Protein AF-A0A182T274-F1 (afdb_monomer)

Organism: NCBI:txid74869

Structure (mmCIF, N/CA/C/O backbone):
data_AF-A0A182T274-F1
#
_entry.id   AF-A0A182T274-F1
#
loop_
_atom_site.group_PDB
_atom_site.id
_atom_site.type_symbol
_atom_site.label_atom_id
_atom_site.label_alt_id
_atom_site.label_comp_id
_atom_site.label_asym_id
_atom_site.label_entity_id
_atom_site.label_seq_id
_atom_site.pdbx_PDB_ins_code
_atom_site.Cartn_x
_atom_site.Cartn_y
_atom_site.Cartn_z
_atom_site.occupancy
_atom_site.B_iso_or_equiv
_atom_site.auth_seq_id
_atom_site.auth_comp_id
_atom_site.auth_asym_id
_atom_site.auth_atom_id
_atom_site.pdbx_PDB_model_num
ATOM 1 N N . MET A 1 1 ? 42.755 -34.094 39.273 1.00 39.38 1 MET A N 1
ATOM 2 C CA . MET A 1 1 ? 42.584 -35.157 38.259 1.00 39.38 1 MET A CA 1
ATOM 3 C C . MET A 1 1 ? 41.324 -34.817 37.478 1.00 39.38 1 MET A C 1
ATOM 5 O O . MET A 1 1 ? 40.255 -34.878 38.059 1.00 39.38 1 MET A O 1
ATOM 9 N N . SER A 1 2 ? 41.513 -34.082 36.375 1.00 41.12 2 SER A N 1
ATOM 10 C CA . SER A 1 2 ? 41.148 -34.468 34.985 1.00 41.12 2 SER A CA 1
ATOM 11 C C . SER A 1 2 ? 39.707 -34.048 34.658 1.00 41.12 2 SER A C 1
ATOM 13 O O . SER A 1 2 ? 38.790 -34.575 35.267 1.00 41.12 2 SER A O 1
ATOM 15 N N . LYS A 1 3 ? 39.436 -32.958 33.923 1.00 38.31 3 LYS A N 1
ATOM 16 C CA . LYS A 1 3 ? 39.797 -32.522 32.546 1.00 38.31 3 LYS A CA 1
ATOM 17 C C . LYS A 1 3 ? 39.006 -33.254 31.444 1.00 38.31 3 LYS A C 1
ATOM 19 O O . LYS A 1 3 ? 39.258 -34.429 31.209 1.00 38.31 3 LYS A O 1
ATOM 24 N N . ALA A 1 4 ? 38.113 -32.492 30.805 1.00 46.03 4 ALA A N 1
ATOM 25 C CA . ALA A 1 4 ? 37.551 -32.557 29.440 1.00 46.03 4 ALA A CA 1
ATOM 26 C C . ALA A 1 4 ? 36.746 -31.226 29.295 1.00 46.03 4 ALA A C 1
ATOM 28 O O . ALA A 1 4 ? 35.909 -30.990 30.162 1.00 46.03 4 ALA A O 1
ATOM 29 N N . GLU A 1 5 ? 37.014 -30.193 28.467 1.00 41.09 5 GLU A N 1
ATOM 30 C CA . GLU A 1 5 ? 37.370 -30.081 27.023 1.00 41.09 5 GLU A CA 1
ATOM 31 C C . GLU A 1 5 ? 36.4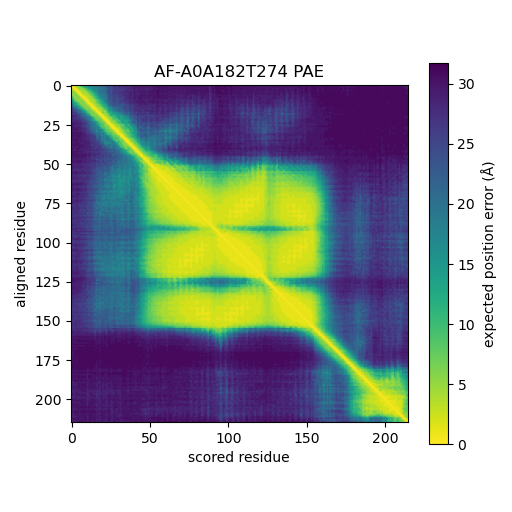53 -30.974 26.175 1.00 41.09 5 GLU A C 1
ATOM 33 O O . GLU A 1 5 ? 36.416 -32.168 26.443 1.00 41.09 5 GLU A O 1
ATOM 38 N N . SER A 1 6 ? 35.654 -30.541 25.193 1.00 39.69 6 SER A N 1
ATOM 39 C CA . SER A 1 6 ? 35.496 -29.350 24.319 1.00 39.69 6 SER A CA 1
ATOM 40 C C . SER A 1 6 ? 34.064 -29.457 23.701 1.00 39.69 6 SER A C 1
ATOM 42 O O . SER A 1 6 ? 33.444 -30.503 23.866 1.00 39.69 6 SER A O 1
ATOM 44 N N . GLU A 1 7 ? 33.366 -28.460 23.141 1.00 38.78 7 GLU A N 1
ATOM 45 C CA . GLU A 1 7 ? 33.512 -27.746 21.848 1.00 38.78 7 GLU A CA 1
ATOM 46 C C . GLU A 1 7 ? 32.403 -26.656 21.841 1.00 38.78 7 GLU A C 1
ATOM 48 O O . GLU A 1 7 ? 31.260 -26.937 22.199 1.00 38.78 7 GLU A O 1
ATOM 53 N N . GLU A 1 8 ? 32.728 -25.359 21.813 1.00 38.69 8 GLU A N 1
ATOM 54 C CA . GLU A 1 8 ? 32.620 -24.459 20.643 1.00 38.69 8 GLU A CA 1
ATOM 55 C C . GLU A 1 8 ? 31.634 -24.882 19.540 1.00 38.69 8 GLU A C 1
ATOM 57 O O . GLU A 1 8 ? 31.919 -25.797 18.787 1.00 38.69 8 GLU A O 1
ATOM 62 N N . GLU A 1 9 ? 30.541 -24.126 19.372 1.00 36.97 9 GLU A N 1
ATOM 63 C CA . GLU A 1 9 ? 30.247 -23.474 18.087 1.00 36.97 9 GLU A CA 1
ATOM 64 C C . GLU A 1 9 ? 29.308 -22.272 18.287 1.00 36.97 9 GLU A C 1
ATOM 66 O O . GLU A 1 9 ? 28.308 -22.323 19.008 1.00 36.97 9 GLU A O 1
ATOM 71 N N . GLY A 1 10 ? 29.712 -21.140 17.710 1.00 31.61 10 GLY A N 1
ATOM 72 C CA . GLY A 1 10 ? 29.079 -19.841 17.860 1.00 31.61 10 GLY A CA 1
ATOM 73 C C . GLY A 1 10 ? 27.962 -19.622 16.848 1.00 31.61 10 GLY A C 1
ATOM 74 O O . GLY A 1 10 ? 28.089 -19.958 15.675 1.00 31.61 10 GLY A O 1
ATOM 75 N N . PHE A 1 11 ? 26.882 -18.990 17.298 1.00 32.09 11 PHE A N 1
ATOM 76 C CA . PHE A 1 11 ? 25.804 -18.534 16.430 1.00 32.09 11 PHE A CA 1
ATOM 77 C C . PHE A 1 11 ? 25.962 -17.028 16.183 1.00 32.09 11 PHE A C 1
ATOM 79 O O . PHE A 1 11 ? 25.507 -16.191 16.963 1.00 32.09 11 PHE A O 1
ATOM 86 N N . GLN A 1 12 ? 26.687 -16.693 15.115 1.00 33.31 12 GLN A N 1
ATOM 87 C CA . GLN A 1 12 ? 26.732 -15.360 14.519 1.00 33.31 12 GLN A CA 1
ATOM 88 C C . GLN A 1 12 ? 25.643 -15.234 13.448 1.00 33.31 12 GLN A C 1
ATOM 90 O O . GLN A 1 12 ? 25.544 -16.081 12.569 1.00 33.31 12 GLN A O 1
ATOM 95 N N . GLY A 1 13 ? 24.935 -14.103 13.475 1.00 31.70 13 GLY A N 1
ATOM 96 C CA . GLY A 1 13 ? 24.408 -13.447 12.279 1.00 31.70 13 GLY A CA 1
ATOM 97 C C . GLY A 1 13 ? 23.056 -13.945 11.773 1.00 31.70 13 GLY A C 1
ATOM 98 O O . GLY A 1 13 ? 22.968 -14.957 11.088 1.00 31.70 13 GLY A O 1
ATOM 99 N N . VAL A 1 14 ? 22.014 -13.142 11.995 1.00 38.75 14 VAL A N 1
ATOM 100 C CA . VAL A 1 14 ? 20.833 -13.144 11.123 1.00 38.75 14 VAL A CA 1
ATOM 101 C C . VAL A 1 14 ? 20.802 -11.785 10.441 1.00 38.75 14 VAL A C 1
ATOM 103 O O . VAL A 1 14 ? 20.900 -10.751 11.100 1.00 38.75 14 VAL A O 1
ATOM 106 N N . GLY A 1 15 ? 20.835 -11.837 9.114 1.00 33.22 15 GLY A N 1
ATOM 107 C CA . GLY A 1 15 ? 21.337 -10.785 8.250 1.00 33.22 15 GLY A CA 1
ATOM 108 C C . GLY A 1 15 ? 20.458 -9.547 8.185 1.00 33.22 15 GLY A C 1
ATOM 109 O O . GLY A 1 15 ? 19.258 -9.612 7.932 1.00 33.22 15 GLY A O 1
ATOM 110 N N . GLU A 1 16 ? 21.118 -8.404 8.316 1.00 32.41 16 GLU A N 1
ATOM 111 C CA . GLU A 1 16 ? 20.688 -7.152 7.716 1.00 32.41 16 GLU A CA 1
ATOM 112 C C . GLU A 1 16 ? 20.679 -7.348 6.191 1.00 32.41 16 GLU A C 1
ATOM 114 O O . GLU A 1 16 ? 21.730 -7.454 5.553 1.00 32.41 16 GLU A O 1
ATOM 119 N N . CYS A 1 17 ? 19.491 -7.442 5.588 1.00 32.34 17 CYS A N 1
ATOM 120 C CA . CYS A 1 17 ? 19.344 -7.404 4.136 1.00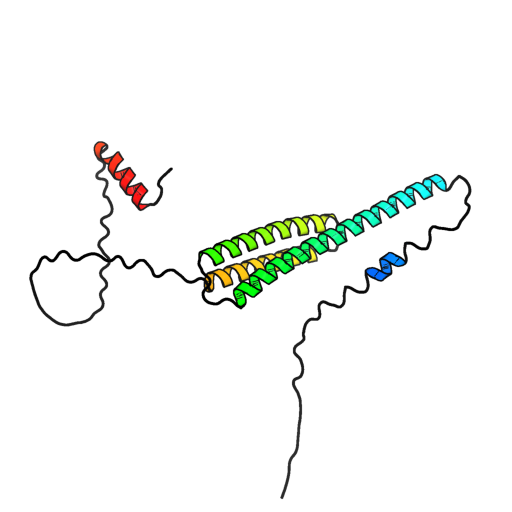 32.34 17 CYS A CA 1
ATOM 121 C C . CYS A 1 17 ? 19.659 -5.981 3.656 1.00 32.34 17 CYS A C 1
ATOM 123 O O . CYS A 1 17 ? 18.801 -5.106 3.566 1.00 32.34 17 CYS A O 1
ATOM 125 N N . SER A 1 18 ? 20.944 -5.759 3.394 1.00 33.16 18 SER A N 1
ATOM 126 C CA . SER A 1 18 ? 21.508 -4.584 2.744 1.00 33.16 18 SER A CA 1
ATOM 127 C C . SER A 1 18 ? 20.914 -4.420 1.339 1.00 33.16 18 SER A C 1
ATOM 129 O O . SER A 1 18 ? 21.439 -4.949 0.361 1.00 33.16 18 SER A O 1
ATOM 131 N N . MET A 1 19 ? 19.827 -3.653 1.210 1.00 39.66 19 MET A N 1
ATOM 132 C CA . MET A 1 19 ? 19.314 -3.162 -0.080 1.00 39.66 19 MET A CA 1
ATOM 133 C C . MET A 1 19 ? 20.152 -1.986 -0.620 1.00 39.66 19 MET A C 1
ATOM 135 O O . MET A 1 19 ? 19.614 -0.994 -1.101 1.00 39.66 19 MET A O 1
ATOM 139 N N . ASN A 1 20 ? 21.483 -2.064 -0.525 1.00 38.84 20 ASN A N 1
ATOM 140 C CA . ASN A 1 20 ? 22.390 -1.015 -1.011 1.00 38.84 20 ASN A CA 1
ATOM 141 C C . ASN A 1 20 ? 23.290 -1.468 -2.174 1.00 38.84 20 ASN A C 1
ATOM 143 O O . ASN A 1 20 ? 24.168 -0.716 -2.591 1.00 38.84 20 ASN A O 1
ATOM 147 N N . ALA A 1 21 ? 23.081 -2.663 -2.737 1.00 38.75 21 ALA A N 1
ATOM 148 C CA . ALA A 1 21 ? 23.968 -3.201 -3.773 1.00 38.75 21 ALA A CA 1
ATOM 149 C C . ALA A 1 21 ? 23.599 -2.829 -5.225 1.00 38.75 21 ALA A C 1
ATOM 151 O O . ALA A 1 21 ? 24.430 -3.000 -6.108 1.00 38.75 21 ALA A O 1
ATOM 152 N N . THR A 1 22 ? 22.418 -2.267 -5.502 1.00 42.53 22 THR A N 1
ATOM 153 C CA . THR A 1 22 ? 21.968 -2.028 -6.896 1.00 42.53 22 THR A CA 1
ATOM 154 C C . THR A 1 22 ? 22.101 -0.574 -7.366 1.00 42.53 22 THR A C 1
ATOM 156 O O . THR A 1 22 ? 21.613 -0.214 -8.432 1.00 42.53 22 THR A O 1
ATOM 159 N N . LEU A 1 23 ? 22.755 0.290 -6.580 1.00 40.31 23 LEU A N 1
ATOM 160 C CA . LEU A 1 23 ? 22.792 1.744 -6.817 1.00 40.31 23 LEU A CA 1
ATOM 161 C C . LEU A 1 23 ? 24.109 2.257 -7.426 1.00 40.31 23 LEU A C 1
ATOM 163 O O . LEU A 1 23 ? 24.225 3.448 -7.701 1.00 40.31 23 LEU A O 1
ATOM 167 N N . ILE A 1 24 ? 25.091 1.381 -7.661 1.00 39.22 24 ILE A N 1
ATOM 168 C CA . ILE A 1 24 ? 26.403 1.780 -8.205 1.00 39.22 24 ILE A CA 1
ATOM 169 C C . ILE A 1 24 ? 26.543 1.466 -9.706 1.00 39.22 24 ILE A C 1
ATOM 171 O O . ILE A 1 24 ? 27.309 2.144 -10.386 1.00 39.22 24 ILE A O 1
ATOM 175 N N . ASP A 1 25 ? 25.747 0.552 -10.265 1.00 40.25 25 ASP A N 1
ATOM 176 C CA . ASP A 1 25 ? 25.941 0.106 -11.656 1.00 40.25 25 ASP A CA 1
ATOM 177 C C . ASP A 1 25 ? 25.288 1.036 -12.702 1.00 40.25 25 ASP A C 1
ATOM 179 O O . ASP A 1 25 ? 25.859 1.338 -13.750 1.00 40.25 25 ASP A O 1
ATOM 183 N N . ALA A 1 26 ? 24.136 1.634 -12.376 1.00 43.53 26 ALA A N 1
ATOM 184 C CA . ALA A 1 26 ? 23.394 2.482 -13.320 1.00 43.53 26 ALA A CA 1
ATOM 185 C C . ALA A 1 26 ? 24.078 3.832 -13.631 1.00 43.53 26 ALA A C 1
ATOM 187 O O . ALA A 1 26 ? 23.739 4.497 -14.611 1.00 43.53 26 ALA A O 1
ATOM 188 N N . SER A 1 27 ? 25.044 4.262 -12.808 1.00 42.88 27 SER A N 1
ATOM 189 C CA . SER A 1 27 ? 25.771 5.517 -13.032 1.00 42.88 27 SER A CA 1
ATOM 190 C C . SER A 1 27 ? 26.967 5.364 -13.981 1.00 42.88 27 SER A C 1
ATOM 192 O O . SER A 1 27 ? 27.445 6.384 -14.484 1.00 42.88 27 SER A O 1
ATOM 194 N N . GLN A 1 28 ? 27.454 4.141 -14.231 1.00 43.47 28 GLN A N 1
ATOM 195 C CA . GLN A 1 28 ? 28.545 3.891 -15.183 1.00 43.47 28 GLN A CA 1
ATOM 196 C C . GLN A 1 28 ? 28.033 3.639 -16.606 1.00 43.47 28 GLN A C 1
ATOM 198 O O . GLN A 1 28 ? 28.635 4.144 -17.555 1.00 43.47 28 GLN A O 1
ATOM 203 N N . GLU A 1 29 ? 26.883 2.983 -16.777 1.00 45.19 29 GLU A N 1
ATOM 204 C CA . GLU A 1 29 ? 26.310 2.755 -18.114 1.00 45.19 29 GLU A CA 1
ATOM 205 C C . GLU A 1 29 ? 25.877 4.053 -18.813 1.00 45.19 29 GLU A C 1
ATOM 207 O O . GLU A 1 29 ? 26.036 4.191 -20.025 1.00 45.19 29 GLU A O 1
ATOM 212 N N . ALA A 1 30 ? 25.440 5.063 -18.052 1.00 45.06 30 ALA A N 1
ATOM 213 C CA . ALA A 1 30 ? 25.080 6.370 -18.602 1.00 45.06 30 ALA A CA 1
ATOM 214 C C . ALA A 1 30 ? 26.284 7.182 -19.131 1.00 45.06 30 ALA A C 1
ATOM 216 O O . ALA A 1 30 ? 26.092 8.116 -19.909 1.00 45.06 30 ALA A O 1
ATOM 217 N N . GLN A 1 31 ? 27.519 6.852 -18.725 1.00 40.38 31 GLN A N 1
ATOM 218 C CA . GLN A 1 31 ? 28.728 7.573 -19.156 1.00 40.38 31 GLN A CA 1
ATOM 219 C C . GLN A 1 31 ? 29.411 6.942 -20.380 1.00 40.38 31 GLN A C 1
ATOM 221 O O . GLN A 1 31 ? 30.141 7.636 -21.093 1.00 40.38 31 GLN A O 1
ATOM 226 N N . LEU A 1 32 ? 29.167 5.659 -20.676 1.00 41.69 32 LEU A N 1
ATOM 227 C CA . LEU A 1 32 ? 29.756 5.013 -21.855 1.00 41.69 32 LEU A CA 1
ATOM 228 C C . LEU A 1 32 ? 29.079 5.419 -23.173 1.00 41.69 32 LEU A C 1
ATOM 230 O O . LEU A 1 32 ? 29.737 5.422 -24.211 1.00 41.69 32 LEU A O 1
ATOM 234 N N . THR A 1 33 ? 27.810 5.834 -23.162 1.00 43.47 33 THR A N 1
ATOM 235 C CA . THR A 1 33 ? 27.089 6.183 -24.401 1.00 43.47 33 THR A CA 1
ATOM 236 C C . THR A 1 33 ? 27.322 7.614 -24.889 1.00 43.47 33 THR A C 1
ATOM 238 O O . THR A 1 33 ? 26.987 7.931 -26.027 1.00 43.47 33 THR A O 1
ATOM 241 N N . THR A 1 34 ? 27.910 8.496 -24.074 1.00 42.59 34 THR A N 1
ATOM 242 C CA . THR A 1 34 ? 28.115 9.911 -24.440 1.00 42.59 34 THR A CA 1
ATOM 243 C C . THR A 1 34 ? 29.425 10.201 -25.178 1.00 42.59 34 THR A C 1
ATOM 245 O O . THR A 1 34 ? 29.606 11.319 -25.652 1.00 42.59 34 THR A O 1
ATOM 248 N N . THR A 1 35 ? 30.335 9.231 -25.315 1.00 38.09 35 THR A N 1
ATOM 249 C CA . THR A 1 35 ? 31.707 9.502 -25.799 1.00 38.09 35 THR A CA 1
ATOM 250 C C . THR A 1 35 ? 31.942 9.162 -27.282 1.00 38.09 35 THR A C 1
ATOM 252 O O . THR A 1 35 ? 32.943 9.584 -27.850 1.00 38.09 35 THR A O 1
ATOM 255 N N . THR A 1 36 ? 31.025 8.476 -27.973 1.00 43.38 36 THR A N 1
ATOM 256 C CA . THR A 1 36 ? 31.325 7.897 -29.307 1.00 43.38 36 THR A CA 1
ATOM 257 C C . THR A 1 36 ? 30.791 8.685 -30.518 1.00 43.38 36 THR A C 1
ATOM 259 O O . THR A 1 36 ? 30.944 8.227 -31.642 1.00 43.38 36 THR A O 1
ATOM 262 N N . ILE A 1 37 ? 30.202 9.878 -30.362 1.00 49.41 37 ILE A N 1
ATOM 263 C CA . ILE A 1 37 ? 29.539 10.567 -31.502 1.00 49.41 37 ILE A CA 1
ATOM 264 C C . ILE A 1 37 ? 30.393 11.670 -32.175 1.00 49.41 37 ILE A C 1
ATOM 266 O O . ILE A 1 37 ? 29.989 12.206 -33.200 1.00 49.41 37 ILE A O 1
ATOM 270 N N . ASN A 1 38 ? 31.598 11.997 -31.694 1.00 48.66 38 ASN A N 1
ATOM 271 C CA . ASN A 1 38 ? 32.257 13.249 -32.115 1.00 48.66 38 ASN A CA 1
ATOM 272 C C . ASN A 1 38 ? 33.388 13.203 -33.150 1.00 48.66 38 ASN A C 1
ATOM 274 O O . ASN A 1 38 ? 33.978 14.251 -33.380 1.00 48.66 38 ASN A O 1
ATOM 278 N N . GLU A 1 39 ? 33.666 12.109 -33.855 1.00 52.81 39 GLU A N 1
ATOM 279 C CA . GLU A 1 39 ? 34.619 12.181 -34.976 1.00 52.81 39 GLU A CA 1
ATOM 280 C C . GLU A 1 39 ? 34.268 11.189 -36.082 1.00 52.81 39 GLU A C 1
ATOM 282 O O . GLU A 1 39 ? 34.492 9.993 -35.935 1.00 52.81 39 GLU A O 1
ATOM 287 N N . THR A 1 40 ? 33.720 11.682 -37.197 1.00 47.34 40 THR A N 1
ATOM 288 C CA . THR A 1 40 ? 34.008 11.191 -38.561 1.00 47.34 40 THR A CA 1
ATOM 289 C C . THR A 1 40 ? 33.323 12.079 -39.608 1.00 47.34 40 THR A C 1
ATOM 291 O O . THR A 1 40 ? 32.118 12.308 -39.573 1.00 47.34 40 THR A O 1
ATOM 294 N N . MET A 1 41 ? 34.120 12.613 -40.541 1.00 50.28 41 MET A N 1
ATOM 295 C CA . MET A 1 41 ? 33.658 13.212 -41.800 1.00 50.28 41 MET A CA 1
ATOM 296 C C . MET A 1 41 ? 32.989 12.136 -42.658 1.00 50.28 41 MET A C 1
ATOM 298 O O . MET A 1 41 ? 33.664 11.145 -42.935 1.00 50.28 41 MET A O 1
ATOM 302 N N . ILE A 1 42 ? 31.739 12.311 -43.117 1.00 51.59 42 ILE A N 1
ATOM 303 C CA . ILE A 1 42 ? 31.108 11.320 -44.008 1.00 51.59 42 ILE A CA 1
ATOM 304 C C . ILE A 1 42 ? 30.219 11.942 -45.106 1.00 51.59 42 ILE A C 1
ATOM 306 O O . ILE A 1 42 ? 29.488 12.906 -44.883 1.00 51.59 42 ILE A O 1
ATOM 310 N N . ASP A 1 43 ? 30.347 11.347 -46.299 1.00 47.00 43 ASP A N 1
ATOM 311 C CA . ASP A 1 43 ? 29.649 11.561 -47.573 1.00 47.00 43 ASP A CA 1
ATOM 312 C C . ASP A 1 43 ? 28.109 11.411 -47.504 1.00 47.00 43 ASP A C 1
ATOM 314 O O . ASP A 1 43 ? 27.548 10.601 -46.763 1.00 47.00 43 ASP A O 1
ATOM 318 N N . GLY A 1 44 ? 27.416 12.162 -48.368 1.00 50.91 44 GLY A N 1
ATOM 319 C CA . GLY A 1 44 ? 25.973 12.469 -48.338 1.00 50.91 44 GLY A CA 1
ATOM 320 C C . GLY A 1 44 ? 24.947 11.351 -48.607 1.00 50.91 44 GLY A C 1
ATOM 321 O O . GLY A 1 44 ? 23.841 11.659 -49.040 1.00 50.91 44 GLY A O 1
ATOM 322 N N . ASN A 1 45 ? 25.256 10.074 -48.356 1.00 51.97 45 ASN A N 1
ATOM 323 C CA . ASN A 1 45 ? 24.266 8.976 -48.356 1.00 51.97 45 ASN A CA 1
ATOM 324 C C . ASN A 1 45 ? 23.921 8.480 -46.933 1.00 51.97 45 ASN A C 1
ATOM 326 O O . ASN A 1 45 ? 22.948 7.752 -46.742 1.00 51.97 45 ASN A O 1
ATOM 330 N N . GLU A 1 46 ? 24.684 8.897 -45.918 1.00 51.88 46 GLU A N 1
ATOM 331 C CA . GLU A 1 46 ? 24.468 8.496 -44.521 1.00 51.88 46 GLU A CA 1
ATOM 332 C C . GLU A 1 46 ? 23.568 9.453 -43.730 1.00 51.88 46 GLU A C 1
ATOM 334 O O . GLU A 1 46 ? 23.053 9.083 -42.680 1.00 51.88 46 GLU A O 1
ATOM 339 N N . GLU A 1 47 ? 23.280 10.650 -44.244 1.00 53.81 47 GLU A N 1
ATOM 340 C CA . GLU A 1 47 ? 22.521 11.690 -43.529 1.00 53.81 47 GLU A CA 1
ATOM 341 C C . GLU A 1 47 ? 21.087 11.238 -43.156 1.00 53.81 47 GLU A C 1
ATOM 343 O O . GLU A 1 47 ? 20.571 11.544 -42.077 1.00 53.81 47 GLU A O 1
ATOM 348 N N . SER A 1 48 ? 20.454 10.413 -44.000 1.00 55.59 48 SER A N 1
ATOM 349 C CA . SER A 1 48 ? 19.109 9.869 -43.745 1.00 55.59 48 SER A CA 1
ATOM 350 C C . SER A 1 48 ? 19.096 8.694 -42.748 1.00 55.59 48 SER A C 1
ATOM 352 O O . SER A 1 48 ? 18.094 8.472 -42.064 1.00 55.59 48 SER A O 1
ATOM 354 N N . GLN A 1 49 ? 20.197 7.941 -42.634 1.00 56.03 49 GLN A N 1
ATOM 355 C CA . GLN A 1 49 ? 20.350 6.878 -41.627 1.00 56.03 49 GLN A CA 1
ATOM 356 C C . GLN A 1 49 ? 20.832 7.447 -40.287 1.00 56.03 49 GLN A C 1
ATOM 358 O O . GLN A 1 49 ? 20.388 6.995 -39.230 1.00 56.03 49 GLN A O 1
ATOM 363 N N . LEU A 1 50 ? 21.666 8.489 -40.327 1.00 62.00 50 LEU A N 1
ATOM 364 C CA . LEU A 1 50 ? 22.150 9.222 -39.164 1.00 62.00 50 LEU A CA 1
ATOM 365 C C . LEU A 1 50 ? 20.988 9.902 -38.434 1.00 62.00 50 LEU A C 1
ATOM 367 O O . LEU A 1 50 ? 20.828 9.704 -37.237 1.00 62.00 50 LEU A O 1
ATOM 371 N N . THR A 1 51 ? 20.097 10.591 -39.154 1.00 71.94 51 THR A N 1
ATOM 372 C CA . THR A 1 51 ? 18.890 11.206 -38.564 1.00 71.94 51 THR A CA 1
ATOM 373 C C . THR A 1 51 ? 17.954 10.183 -37.914 1.00 71.94 51 THR A C 1
ATOM 375 O O . THR A 1 51 ? 17.481 10.410 -36.800 1.00 71.94 51 THR A O 1
ATOM 378 N N . THR A 1 52 ? 17.737 9.027 -38.549 1.00 74.88 52 THR A N 1
ATOM 379 C CA . THR A 1 52 ? 16.916 7.935 -37.990 1.00 74.88 52 THR A CA 1
ATOM 380 C C . THR A 1 52 ? 17.554 7.336 -36.733 1.00 74.88 52 THR A C 1
ATOM 382 O O . THR A 1 52 ? 16.878 7.125 -35.725 1.00 74.88 52 THR A O 1
ATOM 385 N N . THR A 1 53 ? 18.871 7.126 -36.753 1.00 80.38 53 THR A N 1
ATOM 386 C CA . THR A 1 53 ? 19.632 6.599 -35.610 1.00 80.38 53 THR A CA 1
ATOM 387 C C . THR A 1 53 ? 19.642 7.590 -34.446 1.00 80.38 53 THR A C 1
ATOM 389 O O . THR A 1 53 ? 19.421 7.202 -33.299 1.00 80.38 53 THR A O 1
ATOM 392 N N . THR A 1 54 ? 19.804 8.886 -34.724 1.00 82.94 54 THR A N 1
ATOM 393 C CA . THR A 1 54 ? 19.712 9.952 -33.718 1.00 82.94 54 THR A CA 1
ATOM 394 C C . THR A 1 54 ? 18.305 10.047 -33.117 1.00 82.94 54 THR A C 1
ATOM 396 O O . THR A 1 54 ? 18.160 10.181 -31.900 1.00 82.94 54 THR A O 1
ATOM 399 N N . MET A 1 55 ? 17.247 9.927 -33.926 1.00 81.56 55 MET A N 1
ATOM 400 C CA . MET A 1 55 ? 15.864 9.893 -33.428 1.00 81.56 55 MET A CA 1
ATOM 401 C C . MET A 1 55 ? 15.603 8.680 -32.526 1.00 81.56 55 MET A C 1
ATOM 403 O O . MET A 1 55 ? 15.007 8.819 -31.461 1.00 81.56 55 MET A O 1
ATOM 407 N N . HIS A 1 56 ? 16.098 7.504 -32.903 1.00 83.75 56 HIS A N 1
ATOM 408 C CA . HIS A 1 56 ? 15.964 6.301 -32.087 1.00 83.75 56 HIS A CA 1
ATOM 409 C C . HIS A 1 56 ? 16.726 6.419 -30.754 1.00 83.75 56 HIS A C 1
ATOM 411 O O . HIS A 1 56 ? 16.169 6.145 -29.692 1.00 83.75 56 HIS A O 1
ATOM 417 N N . ALA A 1 57 ? 17.965 6.919 -30.778 1.00 86.56 57 ALA A N 1
ATOM 418 C CA . ALA A 1 57 ? 18.762 7.130 -29.569 1.00 86.56 57 ALA A CA 1
ATOM 419 C C . ALA A 1 57 ? 18.109 8.139 -28.608 1.00 86.56 57 ALA A C 1
ATOM 421 O O . ALA A 1 57 ? 18.032 7.897 -27.404 1.00 86.56 57 ALA A O 1
ATOM 422 N N . THR A 1 58 ? 17.578 9.250 -29.128 1.00 89.44 58 THR A N 1
ATOM 423 C CA . THR A 1 58 ? 16.856 10.234 -28.301 1.00 89.44 58 THR A CA 1
ATOM 424 C C . THR A 1 58 ? 15.565 9.667 -27.705 1.00 89.44 58 THR A C 1
ATOM 426 O O . THR A 1 58 ? 15.238 9.987 -26.560 1.00 89.44 58 THR A O 1
ATOM 429 N N . MET A 1 59 ? 14.859 8.788 -28.425 1.00 87.69 59 MET A N 1
ATOM 430 C CA . MET A 1 59 ? 13.683 8.082 -27.910 1.00 87.69 59 MET A CA 1
ATOM 431 C C . MET A 1 59 ? 14.041 7.139 -26.754 1.00 87.69 59 MET A C 1
ATOM 433 O O . MET A 1 59 ? 13.386 7.203 -25.714 1.00 87.69 59 MET A O 1
ATOM 437 N N . ILE A 1 60 ? 15.110 6.347 -26.892 1.00 88.50 60 ILE A N 1
ATOM 438 C CA . ILE A 1 60 ? 15.603 5.456 -25.827 1.00 88.50 60 ILE A CA 1
ATOM 439 C C . ILE A 1 60 ? 15.985 6.260 -24.581 1.00 88.50 60 ILE A C 1
ATOM 441 O O . ILE A 1 60 ? 15.536 5.949 -23.480 1.00 88.50 60 ILE A O 1
ATOM 445 N N . ILE A 1 61 ? 16.763 7.336 -24.743 1.00 89.56 61 ILE A N 1
ATOM 446 C CA . ILE A 1 61 ? 17.189 8.188 -23.620 1.00 89.56 61 ILE A CA 1
ATOM 447 C C . ILE A 1 61 ? 15.971 8.771 -22.894 1.00 89.56 61 ILE A C 1
ATOM 449 O O . ILE A 1 61 ? 15.917 8.786 -21.663 1.00 89.56 61 ILE A O 1
ATOM 453 N N . LYS A 1 62 ? 14.968 9.234 -23.648 1.00 89.38 62 LYS A N 1
ATOM 454 C CA . LYS A 1 62 ? 13.737 9.780 -23.074 1.00 89.38 62 LYS A CA 1
ATOM 455 C C . LYS A 1 62 ? 12.946 8.717 -22.308 1.00 89.38 62 LYS A C 1
ATOM 457 O O . LYS A 1 62 ? 12.479 9.010 -21.208 1.00 89.38 62 LYS A O 1
ATOM 462 N N . GLN A 1 63 ? 12.810 7.513 -22.860 1.00 89.31 63 GLN A N 1
ATOM 463 C CA . GLN A 1 63 ? 12.127 6.400 -22.196 1.00 89.31 63 GLN A CA 1
ATOM 464 C C . GLN A 1 63 ? 12.847 6.008 -20.900 1.00 89.31 63 GLN A C 1
ATOM 466 O O . GLN A 1 63 ? 12.209 5.902 -19.853 1.00 89.31 63 GLN A O 1
ATOM 471 N N . GLN A 1 64 ? 14.177 5.908 -20.931 1.00 88.50 64 GLN A N 1
ATOM 472 C CA . GLN A 1 64 ? 14.974 5.587 -19.750 1.00 88.50 64 GLN A CA 1
ATOM 473 C C . GLN A 1 64 ? 14.826 6.649 -18.651 1.00 88.50 64 GLN A C 1
ATOM 475 O O . GLN A 1 64 ? 14.648 6.318 -17.479 1.00 88.50 64 GLN A O 1
ATOM 480 N N . ALA A 1 65 ? 14.829 7.935 -19.016 1.00 90.94 65 ALA A N 1
ATOM 481 C CA . ALA A 1 65 ? 14.609 9.022 -18.063 1.00 90.94 65 ALA A CA 1
ATOM 482 C C . ALA A 1 65 ? 13.216 8.957 -17.407 1.00 90.94 65 ALA A C 1
ATOM 484 O O . ALA A 1 65 ? 13.080 9.207 -16.206 1.00 90.94 65 ALA A O 1
ATOM 485 N N . GLN A 1 66 ? 12.179 8.594 -18.170 1.00 92.19 66 GLN A N 1
ATOM 486 C CA . GLN A 1 66 ? 10.828 8.396 -17.636 1.00 92.19 66 GLN A CA 1
ATOM 487 C C . GLN A 1 66 ? 10.770 7.215 -16.667 1.00 92.19 66 GLN A C 1
ATOM 489 O O . GLN A 1 66 ? 10.202 7.348 -15.584 1.00 92.19 66 GLN A O 1
ATOM 494 N N . LEU A 1 67 ? 11.400 6.096 -17.019 1.00 90.12 67 LEU A N 1
ATOM 495 C CA . LEU A 1 67 ? 11.460 4.900 -16.185 1.00 90.12 67 LEU A CA 1
ATOM 496 C C . LEU A 1 67 ? 12.152 5.192 -14.845 1.00 90.12 67 LEU A C 1
ATOM 498 O O . LEU A 1 67 ? 11.595 4.894 -13.788 1.00 90.12 67 LEU A O 1
ATOM 502 N N . VAL A 1 68 ? 13.306 5.868 -14.865 1.00 91.44 68 VAL A N 1
ATOM 503 C CA . VAL A 1 68 ? 14.008 6.304 -13.642 1.00 91.44 68 VAL A CA 1
ATOM 504 C C . VAL A 1 68 ? 13.123 7.219 -12.793 1.00 91.44 68 VAL A C 1
ATOM 506 O O . VAL A 1 68 ? 13.008 7.027 -11.581 1.00 91.44 68 VAL A O 1
ATOM 509 N N . SER A 1 69 ? 12.450 8.190 -13.417 1.00 94.06 69 SER A N 1
ATOM 510 C CA . SER A 1 69 ? 11.543 9.099 -12.711 1.00 94.06 69 SER A CA 1
ATOM 511 C C . SER A 1 69 ? 10.389 8.353 -12.034 1.00 94.06 69 SER A C 1
ATOM 513 O O . SER A 1 69 ? 10.059 8.646 -10.883 1.00 94.06 69 SER A O 1
ATOM 515 N N . LYS A 1 70 ? 9.800 7.359 -12.706 1.00 93.94 70 LYS A N 1
ATOM 516 C CA . LYS A 1 70 ? 8.685 6.571 -12.170 1.00 93.94 70 LYS A CA 1
ATOM 517 C C . LYS A 1 70 ? 9.116 5.626 -11.052 1.00 93.94 70 LYS A C 1
ATOM 519 O O . LYS A 1 70 ? 8.429 5.560 -10.034 1.00 93.94 70 LYS A O 1
ATOM 524 N N . LYS A 1 71 ? 10.288 4.99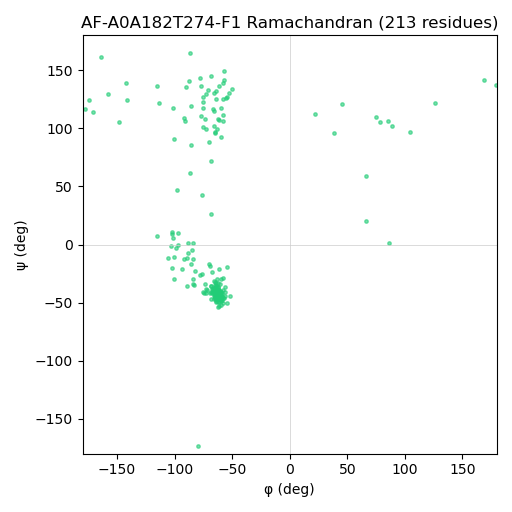3 -11.164 1.00 91.69 71 LYS A N 1
ATOM 525 C CA . LYS A 1 71 ? 10.880 4.208 -10.065 1.00 91.69 71 LYS A CA 1
ATOM 526 C C . LYS A 1 71 ? 11.130 5.085 -8.832 1.00 91.69 71 LYS A C 1
ATOM 528 O O . LYS A 1 71 ? 10.721 4.725 -7.734 1.00 91.69 71 LYS A O 1
ATOM 533 N N . ALA A 1 72 ? 11.659 6.297 -9.015 1.00 94.81 72 ALA A N 1
ATOM 534 C CA . ALA A 1 72 ? 11.837 7.241 -7.910 1.00 94.81 72 ALA A CA 1
ATOM 535 C C . ALA A 1 72 ? 10.504 7.659 -7.250 1.00 94.81 72 ALA A C 1
ATOM 537 O O . ALA A 1 72 ? 10.444 7.797 -6.025 1.00 94.81 72 ALA A O 1
ATOM 538 N N . GLN A 1 73 ? 9.431 7.842 -8.035 1.00 96.31 73 GLN A N 1
ATOM 539 C CA . GLN A 1 73 ? 8.084 8.119 -7.510 1.00 96.31 73 GLN A CA 1
ATOM 540 C C . GLN A 1 73 ? 7.546 6.950 -6.679 1.00 96.31 73 GLN A C 1
ATOM 542 O O . GLN A 1 73 ? 7.091 7.169 -5.556 1.00 96.31 73 GLN A O 1
ATOM 547 N N . ARG A 1 74 ? 7.657 5.719 -7.191 1.00 95.06 74 ARG A N 1
ATOM 548 C CA . ARG A 1 74 ? 7.288 4.493 -6.470 1.00 95.06 74 ARG A CA 1
ATOM 549 C C . ARG A 1 74 ? 8.003 4.418 -5.121 1.00 95.06 74 ARG A C 1
ATOM 551 O O . ARG A 1 74 ? 7.357 4.282 -4.086 1.00 95.06 74 ARG A O 1
ATOM 558 N N . ASP A 1 75 ? 9.320 4.602 -5.112 1.00 95.00 75 ASP A N 1
ATOM 559 C CA . ASP A 1 75 ? 10.118 4.519 -3.887 1.00 95.00 75 ASP A CA 1
ATOM 560 C C . ASP A 1 75 ? 9.754 5.630 -2.883 1.00 95.00 75 ASP A C 1
ATOM 562 O O . ASP A 1 75 ? 9.824 5.446 -1.669 1.00 95.00 75 ASP A O 1
ATOM 566 N N . ALA A 1 76 ? 9.357 6.818 -3.353 1.00 97.56 76 ALA A N 1
ATOM 567 C CA . ALA A 1 76 ? 8.875 7.886 -2.476 1.00 97.56 76 ALA A CA 1
ATOM 568 C C . ALA A 1 76 ? 7.547 7.524 -1.787 1.00 97.56 76 ALA A C 1
ATOM 570 O O . ALA A 1 76 ? 7.360 7.857 -0.610 1.00 97.56 76 ALA A O 1
ATOM 571 N N . ILE A 1 77 ? 6.654 6.829 -2.498 1.00 97.94 77 ILE A N 1
ATOM 572 C CA . ILE A 1 77 ? 5.386 6.324 -1.960 1.00 97.94 77 ILE A CA 1
ATOM 573 C C . ILE A 1 77 ? 5.653 5.216 -0.937 1.00 97.94 77 ILE A C 1
ATOM 575 O O . ILE A 1 77 ? 5.141 5.308 0.178 1.00 97.94 77 ILE A O 1
ATOM 579 N N . LEU A 1 78 ? 6.527 4.253 -1.252 1.00 96.69 78 LEU A N 1
ATOM 580 C CA . LEU A 1 78 ? 6.918 3.176 -0.331 1.00 96.69 78 LEU A CA 1
ATOM 581 C C . LEU A 1 78 ? 7.497 3.722 0.979 1.00 96.69 78 LEU A C 1
ATOM 583 O O . LEU A 1 78 ? 7.018 3.377 2.054 1.00 96.69 78 LEU A O 1
ATOM 587 N N . ARG A 1 79 ? 8.409 4.701 0.914 1.00 97.75 79 ARG A N 1
ATOM 588 C CA . ARG A 1 79 ? 8.902 5.398 2.121 1.00 97.75 79 ARG A CA 1
ATOM 589 C C . ARG A 1 79 ? 7.783 6.088 2.903 1.00 97.75 79 ARG A C 1
ATOM 591 O O . ARG A 1 79 ? 7.898 6.305 4.106 1.00 97.75 79 ARG A O 1
ATOM 598 N N . SER A 1 80 ? 6.713 6.523 2.236 1.00 97.62 80 SER A N 1
ATOM 599 C CA . SER A 1 80 ? 5.558 7.101 2.924 1.00 97.62 80 SER A CA 1
ATOM 600 C C . SER A 1 80 ? 4.731 6.051 3.652 1.00 97.62 80 SER A C 1
ATOM 602 O O . SER A 1 80 ? 4.254 6.352 4.744 1.00 97.62 80 SER A O 1
ATOM 604 N N . ILE A 1 81 ? 4.571 4.864 3.070 1.00 98.12 81 ILE A N 1
ATOM 605 C CA . ILE A 1 81 ? 3.917 3.711 3.698 1.00 98.12 81 ILE A CA 1
ATOM 606 C C . ILE A 1 81 ? 4.733 3.263 4.916 1.00 98.12 81 ILE A C 1
ATOM 608 O O . ILE A 1 81 ? 4.200 3.223 6.022 1.00 98.12 81 ILE A O 1
ATOM 612 N N . GLU A 1 82 ? 6.046 3.104 4.757 1.00 97.50 82 GLU A N 1
ATOM 613 C CA . GLU A 1 82 ? 6.977 2.733 5.830 1.00 97.50 82 GLU A CA 1
ATOM 614 C C . GLU A 1 82 ? 6.944 3.728 7.007 1.00 97.50 82 GLU A C 1
ATOM 616 O O . GLU A 1 82 ? 6.959 3.353 8.176 1.00 97.50 82 GLU A O 1
ATOM 621 N N . ARG A 1 83 ? 6.822 5.038 6.746 1.00 97.81 83 ARG A N 1
ATOM 622 C CA . ARG A 1 83 ? 6.636 6.033 7.823 1.00 97.81 83 ARG A CA 1
ATOM 623 C C . ARG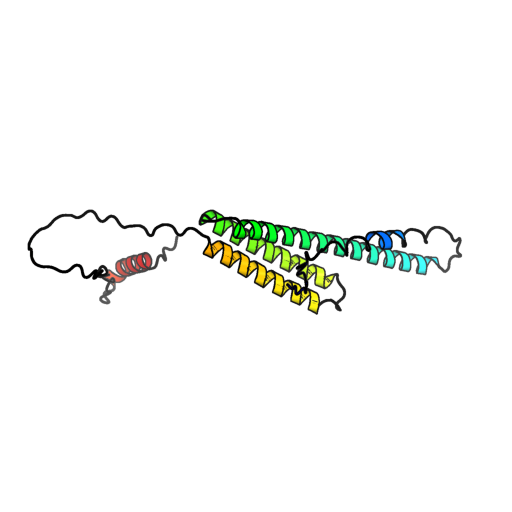 A 1 83 ? 5.324 5.852 8.592 1.00 97.81 83 ARG A C 1
ATOM 625 O O . ARG A 1 83 ? 5.260 6.200 9.773 1.00 97.81 83 ARG A O 1
ATOM 632 N N . ILE A 1 84 ? 4.261 5.396 7.931 1.00 97.56 84 ILE A N 1
ATOM 633 C CA . ILE A 1 84 ? 2.973 5.116 8.581 1.00 97.56 84 ILE A CA 1
ATOM 634 C C . ILE A 1 84 ? 3.081 3.828 9.398 1.00 97.56 84 ILE A C 1
ATOM 636 O O . ILE A 1 84 ? 2.618 3.805 10.536 1.00 97.56 84 ILE A O 1
ATOM 640 N N . GLU A 1 85 ? 3.745 2.809 8.861 1.00 97.44 85 GLU A N 1
ATOM 641 C CA . GLU A 1 85 ? 4.052 1.566 9.564 1.00 97.44 85 GLU A CA 1
ATOM 642 C C . GLU A 1 85 ? 4.890 1.810 10.818 1.00 97.44 85 GLU A C 1
ATOM 644 O O . GLU A 1 85 ? 4.480 1.425 11.906 1.00 97.44 85 GLU A O 1
ATOM 649 N N . ASN A 1 86 ? 6.007 2.529 10.699 1.00 96.81 86 ASN A N 1
ATOM 650 C CA . ASN A 1 86 ? 6.874 2.876 11.826 1.00 96.81 86 ASN A CA 1
ATOM 651 C C . ASN A 1 86 ? 6.116 3.614 12.934 1.00 96.81 86 ASN A C 1
ATOM 653 O O . ASN A 1 86 ? 6.355 3.405 14.120 1.00 96.81 86 ASN A O 1
ATOM 657 N N . PHE A 1 87 ? 5.159 4.463 12.559 1.00 96.00 87 PHE A N 1
ATOM 658 C CA . PHE A 1 87 ? 4.260 5.069 13.532 1.00 96.00 87 PHE A CA 1
ATOM 659 C C . PHE A 1 87 ? 3.359 4.021 14.201 1.00 96.00 87 PHE A C 1
ATOM 661 O O . PHE A 1 87 ? 3.229 4.027 15.421 1.00 96.00 87 PHE A O 1
ATOM 668 N N . ALA A 1 88 ? 2.743 3.126 13.430 1.00 94.75 88 ALA A N 1
ATOM 669 C CA . ALA A 1 88 ? 1.857 2.091 13.955 1.00 94.75 88 ALA A CA 1
ATOM 670 C C . ALA A 1 88 ? 2.591 1.089 14.867 1.00 94.75 88 ALA A C 1
ATOM 672 O O . ALA A 1 88 ? 2.034 0.641 15.870 1.00 94.75 88 ALA A O 1
ATOM 673 N N . THR A 1 89 ? 3.847 0.755 14.570 1.00 94.56 89 THR A N 1
ATOM 674 C CA . THR A 1 89 ? 4.660 -0.155 15.388 1.00 94.56 89 THR A CA 1
ATOM 675 C C . THR A 1 89 ? 5.104 0.499 16.694 1.00 94.56 89 THR A C 1
ATOM 677 O O . THR A 1 89 ? 4.995 -0.140 17.740 1.00 94.56 89 THR A O 1
ATOM 680 N N . GLN A 1 90 ? 5.511 1.771 16.666 1.00 93.25 90 GLN A N 1
ATOM 681 C CA . GLN A 1 90 ? 6.036 2.487 17.838 1.00 93.25 90 GLN A CA 1
ATOM 682 C C . GLN A 1 90 ? 4.960 3.099 18.742 1.00 93.25 90 GLN A C 1
ATOM 684 O O . GLN A 1 90 ? 5.189 3.260 19.938 1.00 93.25 90 GLN A O 1
ATOM 689 N N . ALA A 1 91 ? 3.809 3.488 18.193 1.00 89.56 91 ALA A N 1
ATOM 690 C CA . ALA A 1 91 ? 2.755 4.116 18.977 1.00 89.56 91 ALA A CA 1
ATOM 691 C C . ALA A 1 91 ? 1.979 3.076 19.796 1.00 89.56 91 ALA A C 1
ATOM 693 O O . ALA A 1 91 ? 1.573 2.037 19.271 1.00 89.56 91 ALA A O 1
ATOM 694 N N . ASP A 1 92 ? 1.700 3.411 21.053 1.00 86.31 92 ASP A N 1
ATOM 695 C CA . ASP A 1 92 ? 0.742 2.712 21.904 1.00 86.31 92 ASP A CA 1
ATOM 696 C C . ASP A 1 92 ? -0.414 3.654 22.233 1.00 86.31 92 ASP A C 1
ATOM 698 O O . ASP A 1 92 ? -0.209 4.833 22.523 1.00 86.31 92 ASP A O 1
ATOM 702 N N . GLY A 1 93 ? -1.644 3.142 22.166 1.00 86.62 93 GLY A N 1
ATOM 703 C CA . GLY A 1 93 ? -2.834 3.942 22.439 1.00 86.62 93 GLY A CA 1
ATOM 704 C C . GLY A 1 93 ? -3.068 5.046 21.400 1.00 86.62 93 GLY A C 1
ATOM 705 O O . GLY A 1 93 ? -3.144 6.228 21.731 1.00 86.62 93 GLY A O 1
ATOM 706 N N . ILE A 1 94 ? -3.224 4.661 20.134 1.00 91.38 94 ILE A N 1
ATOM 707 C CA . ILE A 1 94 ? -3.499 5.593 19.034 1.00 91.38 94 ILE A CA 1
ATOM 708 C C . ILE A 1 94 ? -4.888 6.218 19.237 1.00 91.38 94 ILE A C 1
ATOM 710 O O . ILE A 1 94 ? -5.874 5.511 19.446 1.00 91.38 94 ILE A O 1
ATOM 714 N N . MET A 1 95 ? -5.001 7.545 19.157 1.00 93.31 95 MET A N 1
ATOM 715 C CA . MET A 1 95 ? -6.309 8.205 19.216 1.00 93.31 95 MET A CA 1
ATOM 716 C C . MET A 1 95 ? -7.137 7.885 17.966 1.00 93.31 95 MET A C 1
ATOM 718 O O . MET A 1 95 ? -6.595 7.844 16.863 1.00 93.31 95 MET A O 1
ATOM 722 N N . SER A 1 96 ? -8.460 7.749 18.110 1.00 92.44 96 SER A N 1
ATOM 723 C CA . SER A 1 96 ? -9.364 7.427 16.990 1.00 92.44 96 SER A CA 1
ATOM 724 C C . SER A 1 96 ? -9.182 8.355 15.779 1.00 92.44 96 SER A C 1
ATOM 726 O O . SER A 1 96 ? -9.066 7.885 14.652 1.00 92.44 96 SER A O 1
ATOM 728 N N . GLU A 1 97 ? -9.061 9.666 15.999 1.00 92.69 97 GLU A N 1
ATOM 729 C CA . GLU A 1 97 ? -8.846 10.647 14.920 1.00 92.69 97 GLU A CA 1
ATOM 730 C C . GLU A 1 97 ? -7.511 10.459 14.186 1.00 92.69 97 GLU A C 1
ATOM 732 O O . GLU A 1 97 ? -7.424 10.583 12.960 1.00 92.69 97 GLU A O 1
ATOM 737 N N . GLN A 1 98 ? -6.456 10.115 14.929 1.00 93.81 98 GLN A N 1
ATOM 738 C CA . GLN A 1 98 ? -5.143 9.836 14.352 1.00 93.81 98 GLN A CA 1
ATOM 739 C C . GLN A 1 98 ? -5.174 8.540 13.545 1.00 93.81 98 GLN A C 1
ATOM 741 O O . GLN A 1 98 ? -4.629 8.502 12.443 1.00 93.81 98 GLN A O 1
ATOM 746 N N . ALA A 1 99 ? -5.839 7.506 14.063 1.00 94.81 99 ALA A N 1
ATOM 747 C CA . ALA A 1 99 ? -6.028 6.244 13.363 1.00 94.81 99 ALA A CA 1
ATOM 748 C C . ALA A 1 99 ? -6.751 6.456 12.027 1.00 94.81 99 ALA A C 1
ATOM 750 O O . ALA A 1 99 ? -6.233 6.050 10.987 1.00 94.81 99 ALA A O 1
ATOM 751 N N . MET A 1 100 ? -7.883 7.169 12.033 1.00 95.06 100 MET A N 1
ATOM 752 C CA . MET A 1 100 ? -8.641 7.486 10.815 1.00 95.06 100 MET A CA 1
ATOM 753 C C . MET A 1 100 ? -7.798 8.273 9.807 1.00 95.06 100 MET A C 1
ATOM 755 O O . MET A 1 100 ? -7.717 7.894 8.640 1.00 95.06 100 MET A O 1
ATOM 759 N N . SER A 1 101 ? -7.102 9.318 10.261 1.00 96.56 101 SER A N 1
ATOM 760 C CA . SER A 1 101 ? -6.257 10.144 9.389 1.00 96.56 101 SER A CA 1
ATOM 761 C C . SER A 1 101 ? -5.119 9.346 8.744 1.00 96.56 101 SER A C 1
ATOM 763 O O . SER A 1 101 ? -4.782 9.557 7.578 1.00 96.56 101 SER A O 1
ATOM 765 N N . ARG A 1 102 ? -4.501 8.425 9.493 1.00 96.38 102 ARG A N 1
ATOM 766 C CA . ARG A 1 102 ? -3.384 7.606 9.001 1.00 96.38 102 ARG A CA 1
ATOM 767 C C . ARG A 1 102 ? -3.845 6.506 8.056 1.00 96.38 102 ARG A C 1
ATOM 769 O O . ARG A 1 102 ? -3.194 6.320 7.034 1.00 96.38 102 ARG A O 1
ATOM 776 N N . ILE A 1 103 ? -4.964 5.845 8.352 1.00 97.31 103 ILE A N 1
ATOM 777 C CA . ILE A 1 103 ? -5.579 4.863 7.447 1.00 97.31 103 ILE A CA 1
ATOM 778 C C . ILE A 1 103 ? -5.964 5.543 6.133 1.00 97.31 103 ILE A C 1
ATOM 780 O O . ILE A 1 103 ? -5.577 5.069 5.073 1.00 97.31 103 ILE A O 1
ATOM 784 N N . HIS A 1 104 ? -6.599 6.715 6.192 1.00 97.94 104 HIS A N 1
ATOM 785 C CA . HIS A 1 104 ? -6.937 7.466 4.986 1.00 97.94 104 HIS A CA 1
ATOM 786 C C . HIS A 1 104 ? -5.695 7.851 4.162 1.00 97.94 104 HIS A C 1
ATOM 788 O O . HIS A 1 104 ? -5.682 7.750 2.934 1.00 97.94 104 HIS A O 1
ATOM 794 N N . ARG A 1 105 ? -4.604 8.274 4.820 1.00 97.88 105 ARG A N 1
ATOM 795 C CA . ARG A 1 105 ? -3.347 8.551 4.108 1.00 97.88 105 ARG A CA 1
ATOM 796 C C . ARG A 1 105 ? -2.750 7.286 3.489 1.00 97.88 105 ARG A C 1
ATOM 798 O O . ARG A 1 105 ? -2.197 7.389 2.397 1.00 97.88 105 ARG A O 1
ATOM 805 N N . LEU A 1 106 ? -2.841 6.145 4.169 1.00 98.12 106 LEU A N 1
ATOM 806 C CA . LEU A 1 106 ? -2.359 4.855 3.679 1.00 98.12 106 LEU A CA 1
ATOM 807 C C . LEU A 1 106 ? -3.128 4.416 2.427 1.00 98.12 106 LEU A C 1
ATOM 809 O O . LEU A 1 106 ? -2.500 4.112 1.422 1.00 98.12 106 LEU A O 1
ATOM 813 N N . GLU A 1 107 ? -4.460 4.507 2.447 1.00 97.81 107 GLU A N 1
ATOM 814 C CA . GLU A 1 107 ? -5.319 4.265 1.278 1.00 97.81 107 GLU A CA 1
ATOM 815 C C . GLU A 1 107 ? -4.918 5.166 0.103 1.00 97.81 107 GLU A C 1
ATOM 817 O O . GLU A 1 107 ? -4.754 4.706 -1.023 1.00 97.81 107 GLU A O 1
ATOM 822 N N . LYS A 1 108 ? -4.662 6.453 0.365 1.00 98.00 108 LYS A N 1
ATOM 823 C CA . LYS A 1 108 ? -4.181 7.371 -0.671 1.00 98.00 108 LYS A CA 1
ATOM 824 C C . LYS A 1 108 ? -2.810 6.966 -1.230 1.00 98.00 108 LYS A C 1
ATOM 826 O O . LYS A 1 108 ? -2.614 7.049 -2.438 1.00 98.00 108 LYS A O 1
ATOM 831 N N . CYS A 1 109 ? -1.863 6.559 -0.380 1.00 97.88 109 CYS A N 1
ATOM 832 C CA . CYS A 1 109 ? -0.565 6.050 -0.837 1.00 97.88 109 CYS A CA 1
ATOM 833 C C . CYS A 1 109 ? -0.739 4.806 -1.717 1.00 97.88 109 CYS A C 1
ATOM 835 O O . CYS A 1 109 ? -0.048 4.681 -2.722 1.00 97.88 109 CYS A O 1
ATOM 837 N N . TRP A 1 110 ? -1.664 3.915 -1.359 1.00 97.94 110 TRP A N 1
ATOM 838 C CA . TRP A 1 110 ? -1.959 2.714 -2.133 1.00 97.94 110 TRP A CA 1
ATOM 839 C C . TRP A 1 110 ? -2.511 3.040 -3.528 1.00 97.94 110 TRP A C 1
ATOM 841 O O . TRP A 1 110 ? -2.022 2.519 -4.528 1.00 97.94 110 TRP A O 1
ATOM 851 N N . GLU A 1 111 ? -3.459 3.974 -3.632 1.00 98.00 111 GLU A N 1
ATOM 852 C CA . GLU A 1 111 ? -3.956 4.435 -4.936 1.00 98.00 111 GLU A CA 1
ATOM 853 C C . GLU A 1 111 ? -2.852 5.094 -5.781 1.00 98.00 111 GLU A C 1
ATOM 855 O O . GLU A 1 111 ? -2.716 4.802 -6.970 1.00 98.00 111 GLU A O 1
ATOM 860 N N . GLU A 1 112 ? -2.018 5.943 -5.169 1.00 97.25 112 GLU A N 1
ATOM 861 C CA . GLU A 1 112 ? -0.853 6.550 -5.830 1.00 97.25 112 GLU A CA 1
ATOM 862 C C . GLU A 1 112 ? 0.125 5.472 -6.335 1.00 97.25 112 GLU A C 1
ATOM 864 O O . GLU A 1 112 ? 0.642 5.575 -7.450 1.00 97.25 112 GLU A O 1
ATOM 869 N N . PHE A 1 113 ? 0.348 4.418 -5.544 1.00 96.75 113 PHE A N 1
ATOM 870 C CA . PHE A 1 113 ? 1.223 3.305 -5.899 1.00 96.75 113 PHE A CA 1
ATOM 871 C C . PHE A 1 113 ? 0.698 2.530 -7.108 1.00 96.75 113 PHE A C 1
ATOM 873 O O . PHE A 1 113 ? 1.440 2.355 -8.073 1.00 96.75 113 PHE A O 1
ATOM 880 N N . LYS A 1 114 ? -0.583 2.134 -7.106 1.00 95.56 114 LYS A N 1
ATOM 881 C CA . LYS A 1 114 ? -1.212 1.416 -8.230 1.00 95.56 114 LYS A CA 1
ATOM 882 C C . LYS A 1 114 ? -1.094 2.182 -9.544 1.00 95.56 114 LYS A C 1
ATOM 884 O O . LYS A 1 114 ? -0.801 1.593 -10.584 1.00 95.56 114 LYS A O 1
ATOM 889 N N . MET A 1 115 ? -1.282 3.501 -9.500 1.00 95.38 115 MET A N 1
ATOM 890 C CA . MET A 1 115 ? -1.122 4.360 -10.675 1.00 95.38 115 MET A CA 1
ATOM 891 C C . MET A 1 115 ? 0.312 4.312 -11.212 1.00 95.38 115 MET A C 1
ATOM 893 O O . MET A 1 115 ? 0.516 4.068 -12.401 1.00 95.38 115 MET A O 1
ATOM 897 N N . VAL A 1 116 ? 1.312 4.483 -10.340 1.00 93.94 116 VAL A N 1
ATOM 898 C CA . VAL A 1 116 ? 2.729 4.435 -10.734 1.00 93.94 116 VAL A CA 1
ATOM 899 C C . VAL A 1 116 ? 3.136 3.041 -11.221 1.00 93.94 116 VAL A C 1
ATOM 901 O O . VAL A 1 116 ? 3.858 2.941 -12.210 1.00 93.94 116 VAL A O 1
ATOM 904 N N . ALA A 1 117 ? 2.660 1.973 -10.581 1.00 91.88 117 ALA A N 1
ATOM 905 C CA . ALA A 1 117 ? 2.933 0.594 -10.978 1.00 91.88 117 ALA A CA 1
ATOM 906 C C . ALA A 1 117 ? 2.351 0.267 -12.362 1.00 91.88 117 ALA A C 1
ATOM 908 O O . ALA A 1 117 ? 3.025 -0.340 -13.193 1.00 91.88 117 ALA A O 1
ATOM 909 N N . ASN A 1 118 ? 1.130 0.726 -12.659 1.00 90.94 118 ASN A N 1
ATOM 910 C CA . ASN A 1 118 ? 0.542 0.547 -13.985 1.00 90.94 118 ASN A CA 1
ATOM 911 C C . ASN A 1 118 ? 1.286 1.356 -15.059 1.00 90.94 118 ASN A C 1
ATOM 913 O O . ASN A 1 118 ? 1.479 0.866 -16.167 1.00 90.94 118 ASN A O 1
ATOM 917 N N . GLU A 1 119 ? 1.738 2.572 -14.748 1.00 91.06 119 GLU A N 1
ATOM 918 C CA . GLU A 1 119 ? 2.562 3.359 -15.673 1.00 91.06 119 GLU A CA 1
ATOM 919 C C . GLU A 1 119 ? 3.943 2.731 -15.905 1.00 91.06 119 GLU A C 1
ATOM 921 O O . GLU A 1 119 ? 4.423 2.726 -17.036 1.00 91.06 119 GLU A O 1
ATOM 926 N N . LEU A 1 120 ? 4.564 2.162 -14.866 1.00 89.69 120 LEU A N 1
ATOM 927 C CA . LEU A 1 120 ? 5.810 1.403 -14.992 1.00 89.69 120 LEU A CA 1
ATOM 928 C C . LEU A 1 120 ? 5.627 0.183 -15.890 1.00 89.69 120 LEU A C 1
ATOM 930 O O . LEU A 1 120 ? 6.437 -0.013 -16.783 1.00 89.69 120 LEU A O 1
ATOM 934 N N . ARG A 1 121 ? 4.528 -0.562 -15.748 1.00 87.00 121 ARG A N 1
ATOM 935 C CA . ARG A 1 121 ? 4.208 -1.711 -16.612 1.00 87.00 121 ARG A CA 1
ATOM 936 C C . ARG A 1 121 ? 4.111 -1.354 -18.101 1.00 87.00 121 ARG A C 1
ATOM 938 O O . ARG A 1 121 ? 4.350 -2.202 -18.949 1.00 87.00 121 ARG A O 1
ATOM 945 N N . LEU A 1 122 ? 3.736 -0.115 -18.427 1.00 86.31 122 LEU A N 1
ATOM 946 C CA . LEU A 1 122 ? 3.679 0.369 -19.813 1.00 86.31 122 LEU A CA 1
ATOM 947 C C . LEU A 1 122 ? 5.047 0.816 -20.351 1.00 86.31 122 LEU A C 1
ATOM 949 O O . LEU A 1 122 ? 5.215 0.913 -21.565 1.00 86.31 122 LEU A O 1
ATOM 953 N N . LEU A 1 123 ? 5.982 1.158 -19.462 1.00 85.31 123 LEU A N 1
ATOM 954 C CA . LEU A 1 123 ? 7.304 1.689 -19.801 1.00 85.31 123 LEU A CA 1
ATOM 955 C C . LEU A 1 123 ? 8.415 0.632 -19.737 1.00 85.31 123 LEU A C 1
ATOM 957 O O . LEU A 1 123 ? 9.413 0.787 -20.445 1.00 85.31 123 LEU A O 1
ATOM 961 N N . ASP A 1 124 ? 8.258 -0.371 -18.871 1.00 79.19 124 ASP A N 1
ATOM 962 C CA . ASP A 1 124 ? 9.193 -1.473 -18.628 1.00 79.19 124 ASP A CA 1
ATOM 963 C C . ASP A 1 124 ? 8.951 -2.637 -19.609 1.00 79.19 124 ASP A C 1
ATOM 965 O O . ASP A 1 124 ? 7.929 -2.698 -20.298 1.00 79.19 124 ASP A O 1
ATOM 969 N N . ASP A 1 125 ? 9.920 -3.544 -19.706 1.00 74.56 125 ASP A N 1
ATOM 970 C CA . ASP A 1 125 ? 9.859 -4.690 -20.614 1.00 74.56 125 ASP A CA 1
ATOM 971 C C . ASP A 1 125 ? 8.703 -5.634 -20.211 1.00 74.56 125 ASP A C 1
ATOM 973 O O . ASP A 1 125 ? 8.589 -5.982 -19.030 1.00 74.56 125 ASP A O 1
ATOM 977 N N . PRO A 1 126 ? 7.847 -6.090 -21.150 1.00 69.81 126 PRO A N 1
ATOM 978 C CA . PRO A 1 126 ? 6.802 -7.076 -20.868 1.00 69.81 126 PRO A CA 1
ATOM 979 C C . PRO A 1 126 ? 7.309 -8.375 -20.217 1.00 69.81 126 PRO A C 1
ATOM 981 O O . PRO A 1 126 ? 6.512 -9.067 -19.587 1.00 69.81 126 PRO A O 1
ATOM 984 N N . CYS A 1 127 ? 8.604 -8.703 -20.310 1.00 64.00 127 CYS A N 1
ATOM 985 C CA . CYS A 1 127 ? 9.212 -9.806 -19.554 1.00 64.00 127 CYS A CA 1
ATOM 986 C C . CYS A 1 127 ? 9.145 -9.638 -18.023 1.00 64.00 127 CYS A C 1
ATOM 988 O O . CYS A 1 127 ? 9.226 -10.637 -17.315 1.00 64.00 127 CYS A O 1
ATOM 990 N N . ASN A 1 128 ? 8.965 -8.417 -17.509 1.00 70.88 128 ASN A N 1
ATOM 991 C CA . ASN A 1 128 ? 8.913 -8.123 -16.071 1.00 70.88 128 ASN A CA 1
ATOM 992 C C . ASN A 1 128 ? 7.473 -8.032 -15.524 1.00 70.88 128 ASN A C 1
ATOM 994 O O . ASN A 1 128 ? 7.266 -7.581 -14.397 1.00 70.88 128 ASN A O 1
ATOM 998 N N . ALA A 1 129 ? 6.463 -8.418 -16.315 1.00 72.50 129 ALA A N 1
ATOM 999 C CA . ALA A 1 129 ? 5.057 -8.287 -15.930 1.00 72.50 129 ALA A CA 1
ATOM 1000 C C . ALA A 1 129 ? 4.717 -9.076 -14.652 1.00 72.50 129 ALA A C 1
ATOM 1002 O O . ALA A 1 129 ? 4.137 -8.504 -13.733 1.00 72.50 129 ALA A O 1
ATOM 1003 N N . ASP A 1 130 ? 5.152 -10.336 -14.564 1.00 77.75 130 ASP A N 1
ATOM 1004 C CA . ASP A 1 130 ? 4.871 -11.206 -13.412 1.00 77.75 130 ASP A CA 1
ATOM 1005 C C . ASP A 1 130 ? 5.525 -10.683 -12.118 1.00 77.75 130 ASP A C 1
ATOM 1007 O O . ASP A 1 130 ? 4.935 -10.744 -11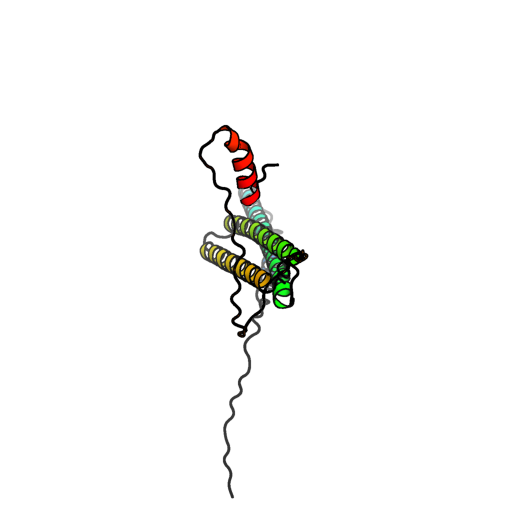.042 1.00 77.75 130 ASP A O 1
ATOM 1011 N N . GLU A 1 131 ? 6.738 -10.125 -12.205 1.00 77.69 131 GLU A N 1
ATOM 1012 C CA . GLU A 1 131 ? 7.423 -9.525 -11.052 1.00 77.69 131 GLU A CA 1
ATOM 1013 C C . GLU A 1 131 ? 6.691 -8.268 -10.562 1.00 77.69 131 GLU A C 1
ATOM 1015 O O . GLU A 1 131 ? 6.533 -8.061 -9.360 1.00 77.69 131 GLU A O 1
ATOM 1020 N N . ASN A 1 132 ? 6.195 -7.444 -11.486 1.00 78.81 132 ASN A N 1
ATOM 1021 C CA . ASN A 1 132 ? 5.449 -6.238 -11.142 1.00 78.81 132 ASN A CA 1
ATOM 1022 C C . ASN A 1 132 ? 4.083 -6.551 -10.509 1.00 78.81 132 ASN A C 1
ATOM 1024 O O . ASN A 1 132 ? 3.657 -5.832 -9.603 1.00 78.81 132 ASN A O 1
ATOM 1028 N N . ASP A 1 133 ? 3.420 -7.619 -10.955 1.00 84.75 133 A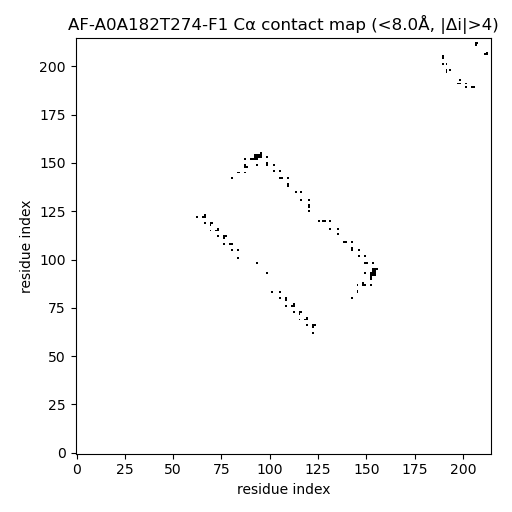SP A N 1
ATOM 1029 C CA . ASP A 1 133 ? 2.165 -8.086 -10.363 1.00 84.75 133 ASP A CA 1
ATOM 1030 C C . ASP A 1 133 ? 2.397 -8.654 -8.950 1.00 84.75 133 ASP A C 1
ATOM 1032 O O . ASP A 1 133 ? 1.669 -8.297 -8.025 1.00 84.75 133 ASP A O 1
ATOM 1036 N N . ASN A 1 134 ? 3.478 -9.412 -8.728 1.00 88.25 134 ASN A N 1
ATOM 1037 C CA . ASN A 1 134 ? 3.854 -9.865 -7.381 1.00 88.25 134 ASN A CA 1
ATOM 1038 C C . ASN A 1 134 ? 4.110 -8.687 -6.425 1.00 88.25 134 ASN A C 1
ATOM 1040 O O . ASN A 1 134 ? 3.640 -8.691 -5.290 1.00 88.25 134 ASN A O 1
ATOM 1044 N N . ILE A 1 135 ? 4.815 -7.649 -6.889 1.00 89.00 135 ILE A N 1
ATOM 1045 C CA . ILE A 1 135 ? 5.073 -6.442 -6.089 1.00 89.00 135 ILE A CA 1
ATOM 1046 C C . ILE A 1 135 ? 3.762 -5.728 -5.719 1.00 89.00 135 ILE A C 1
ATOM 1048 O O . ILE A 1 135 ? 3.655 -5.169 -4.626 1.00 89.00 135 ILE A O 1
ATOM 1052 N N . LEU A 1 136 ? 2.768 -5.709 -6.612 1.00 92.12 136 LEU A N 1
ATOM 1053 C CA . LEU A 1 136 ? 1.455 -5.135 -6.312 1.00 92.12 136 LEU A CA 1
ATOM 1054 C C . LEU A 1 136 ? 0.768 -5.892 -5.175 1.00 92.12 136 LEU A C 1
ATOM 1056 O O . LEU A 1 136 ? 0.333 -5.254 -4.216 1.00 92.12 136 LEU A O 1
ATOM 1060 N N . ASP A 1 137 ? 0.720 -7.218 -5.259 1.00 93.62 137 ASP A N 1
ATOM 1061 C CA . ASP A 1 137 ? 0.083 -8.060 -4.245 1.00 93.62 137 ASP A CA 1
ATOM 1062 C C . ASP A 1 137 ? 0.789 -7.947 -2.882 1.00 93.62 137 ASP A C 1
ATOM 1064 O O . ASP A 1 137 ? 0.134 -7.813 -1.846 1.00 93.62 137 ASP A O 1
ATOM 1068 N N . GLU A 1 138 ? 2.127 -7.923 -2.868 1.00 94.88 138 GLU A N 1
ATOM 1069 C CA . GLU A 1 138 ? 2.918 -7.744 -1.644 1.00 94.88 138 GLU A CA 1
ATOM 1070 C C . GLU A 1 138 ? 2.626 -6.404 -0.955 1.00 94.88 138 GLU A C 1
ATOM 1072 O O . GLU A 1 138 ? 2.453 -6.346 0.266 1.00 94.88 138 GLU A O 1
ATOM 1077 N N . VAL A 1 139 ? 2.552 -5.315 -1.726 1.00 95.25 139 VAL A N 1
ATOM 1078 C CA . VAL A 1 139 ? 2.300 -3.977 -1.174 1.00 95.25 139 VAL A CA 1
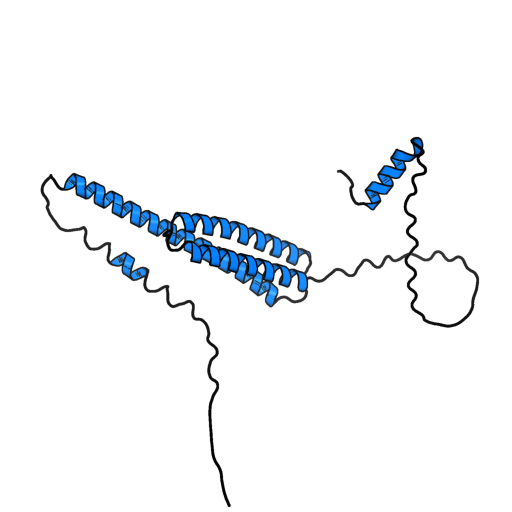ATOM 1079 C C . VAL A 1 139 ? 0.843 -3.814 -0.727 1.00 95.25 139 VAL A C 1
ATOM 1081 O O . VAL A 1 139 ? 0.606 -3.133 0.276 1.00 95.25 139 VAL A O 1
ATOM 1084 N N . ASP A 1 140 ? -0.124 -4.436 -1.411 1.00 96.94 140 ASP A N 1
ATOM 1085 C CA . ASP A 1 140 ? -1.534 -4.440 -0.988 1.00 96.94 140 ASP A CA 1
ATOM 1086 C C . ASP A 1 140 ? -1.684 -5.114 0.379 1.00 96.94 140 ASP A C 1
ATOM 1088 O O . ASP A 1 140 ? -2.185 -4.513 1.336 1.00 96.94 140 ASP A O 1
ATOM 1092 N N . GLU A 1 141 ? -1.152 -6.331 0.505 1.00 97.50 141 GLU A N 1
ATOM 1093 C CA . GLU A 1 141 ? -1.183 -7.093 1.750 1.00 97.50 141 GLU A CA 1
ATOM 1094 C C . GLU A 1 141 ? -0.465 -6.340 2.880 1.00 97.50 141 GLU A C 1
ATOM 1096 O O . GLU A 1 141 ? -0.974 -6.245 4.002 1.00 97.50 141 GLU A O 1
ATOM 1101 N N . HIS A 1 142 ? 0.672 -5.701 2.590 1.00 96.94 142 HIS A N 1
ATOM 1102 C CA . HIS A 1 142 ? 1.379 -4.878 3.574 1.00 96.94 142 HIS A CA 1
ATOM 1103 C C . HIS A 1 142 ? 0.540 -3.680 4.043 1.00 96.94 142 HIS A C 1
ATOM 1105 O O . HIS A 1 142 ? 0.442 -3.414 5.246 1.00 96.94 142 HIS A O 1
ATOM 1111 N N . CYS A 1 143 ? -0.145 -2.986 3.130 1.00 97.69 143 CYS A N 1
ATOM 1112 C CA . CYS A 1 143 ? -1.057 -1.896 3.482 1.00 97.69 143 CYS A CA 1
ATOM 1113 C C . CYS A 1 143 ? -2.218 -2.386 4.364 1.00 97.69 143 CYS A C 1
ATOM 1115 O O . CYS A 1 143 ? -2.572 -1.725 5.349 1.00 97.69 143 CYS A O 1
ATOM 1117 N N . LEU A 1 144 ? -2.791 -3.553 4.063 1.00 97.69 144 LEU A N 1
ATOM 1118 C CA . LEU A 1 144 ? -3.846 -4.158 4.879 1.00 97.69 144 LEU A CA 1
ATOM 1119 C C . LEU A 1 144 ? -3.352 -4.459 6.299 1.00 97.69 144 LEU A C 1
ATOM 1121 O O . LEU A 1 144 ? -4.017 -4.097 7.276 1.00 97.69 144 LEU A O 1
ATOM 1125 N N . GLN A 1 145 ? -2.161 -5.041 6.433 1.00 98.00 145 GLN A N 1
ATOM 1126 C CA . GLN A 1 145 ? -1.555 -5.345 7.730 1.00 98.00 145 GLN A CA 1
ATOM 1127 C C . GLN A 1 145 ? -1.311 -4.085 8.566 1.00 98.00 145 GLN A C 1
ATOM 1129 O O . GLN A 1 145 ? -1.666 -4.047 9.749 1.00 98.00 145 GLN A O 1
ATOM 1134 N N . ILE A 1 146 ? -0.790 -3.016 7.956 1.00 97.62 146 ILE A N 1
ATOM 1135 C CA . ILE A 1 146 ? -0.597 -1.726 8.634 1.00 97.62 146 ILE A CA 1
ATOM 1136 C C . ILE A 1 146 ? -1.944 -1.161 9.105 1.00 97.62 146 ILE A C 1
ATOM 1138 O O . ILE A 1 146 ? -2.064 -0.703 10.246 1.00 97.62 146 ILE A O 1
ATOM 1142 N N . ALA A 1 147 ? -2.985 -1.209 8.269 1.00 97.31 147 ALA A N 1
ATOM 1143 C CA . ALA A 1 147 ? -4.314 -0.726 8.638 1.00 97.31 147 ALA A CA 1
ATOM 1144 C C . ALA A 1 147 ? -4.904 -1.510 9.824 1.00 97.31 147 ALA A C 1
ATOM 1146 O O . ALA A 1 147 ? -5.477 -0.910 10.740 1.00 97.31 147 ALA A O 1
ATOM 1147 N N . VAL A 1 148 ? -4.739 -2.836 9.838 1.00 96.50 148 VAL A N 1
ATOM 1148 C CA . VAL A 1 148 ? -5.148 -3.698 10.958 1.00 96.50 148 VAL A CA 1
ATOM 1149 C C . VAL A 1 148 ? -4.380 -3.338 12.227 1.00 96.50 148 VAL A C 1
ATOM 1151 O O . VAL A 1 148 ? -5.000 -3.168 13.278 1.00 96.50 148 VAL A O 1
ATOM 1154 N N . LEU A 1 149 ? -3.062 -3.149 12.135 1.00 96.12 149 LEU A N 1
ATOM 1155 C CA . LEU A 1 149 ? -2.217 -2.777 13.269 1.00 96.12 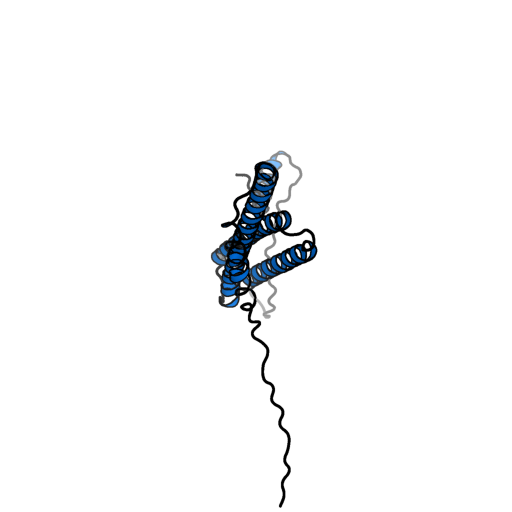149 LEU A CA 1
ATOM 1156 C C . LEU A 1 149 ? -2.653 -1.443 13.892 1.00 96.12 149 LEU A C 1
ATOM 1158 O O . LEU A 1 149 ? -2.805 -1.347 15.112 1.00 96.12 149 LEU A O 1
ATOM 1162 N N . ILE A 1 150 ? -2.928 -0.431 13.063 1.00 95.62 150 ILE A N 1
ATOM 1163 C CA . ILE A 1 150 ? -3.429 0.872 13.522 1.00 95.62 150 ILE A CA 1
ATOM 1164 C C . ILE A 1 150 ? -4.762 0.706 14.261 1.00 95.62 150 ILE A C 1
ATOM 1166 O O . ILE A 1 150 ? -4.931 1.233 15.364 1.00 95.62 150 ILE A O 1
ATOM 1170 N N . ARG A 1 151 ? -5.710 -0.050 13.690 1.00 94.50 151 ARG A N 1
ATOM 1171 C CA . ARG A 1 151 ? -7.028 -0.288 14.308 1.00 94.50 151 ARG A CA 1
ATOM 1172 C C . ARG A 1 151 ? -6.913 -1.047 15.627 1.00 94.50 151 ARG A C 1
ATOM 1174 O O . ARG A 1 151 ? -7.594 -0.694 16.585 1.00 94.50 151 ARG A O 1
ATOM 1181 N N . ALA A 1 152 ? -6.046 -2.056 15.694 1.00 92.94 152 ALA A N 1
ATOM 1182 C CA . ALA A 1 152 ? -5.826 -2.854 16.897 1.00 92.94 152 ALA A CA 1
ATOM 1183 C C . ALA A 1 152 ? -5.285 -2.010 18.060 1.00 92.94 152 ALA A C 1
ATOM 1185 O O . ALA A 1 152 ? -5.676 -2.212 19.208 1.00 92.94 152 ALA A O 1
ATOM 1186 N N . LYS A 1 153 ? -4.432 -1.029 17.754 1.00 93.81 153 LYS A N 1
ATOM 1187 C CA . LYS A 1 153 ? -3.824 -0.116 18.730 1.00 93.81 153 LYS A CA 1
ATOM 1188 C C . LYS A 1 153 ? -4.649 1.140 19.013 1.00 93.81 153 LYS A C 1
ATOM 1190 O O . LYS A 1 153 ? -4.216 1.990 19.793 1.00 93.81 153 LYS A O 1
ATOM 1195 N N . THR A 1 154 ? -5.821 1.282 18.394 1.00 93.81 154 THR A N 1
ATOM 1196 C CA . THR A 1 154 ? -6.687 2.447 18.592 1.00 93.81 154 THR A CA 1
ATOM 1197 C C . THR A 1 154 ? -7.394 2.372 19.946 1.00 93.81 154 THR A C 1
ATOM 1199 O O . THR A 1 154 ? -8.068 1.387 20.253 1.00 93.81 154 THR A O 1
ATOM 1202 N N . ILE A 1 155 ? -7.284 3.435 20.749 1.00 87.56 155 ILE A N 1
ATOM 1203 C CA . ILE A 1 155 ? -8.016 3.568 22.012 1.00 87.56 155 ILE A CA 1
ATOM 1204 C C . ILE A 1 155 ? -9.501 3.659 21.684 1.00 87.56 155 ILE A C 1
ATOM 1206 O O . ILE A 1 155 ? -9.966 4.627 21.078 1.00 87.56 155 ILE A O 1
ATOM 1210 N N . LYS A 1 156 ? -10.260 2.653 22.113 1.00 80.19 156 LYS A N 1
ATOM 1211 C CA . LYS A 1 156 ? -11.717 2.712 22.052 1.00 80.19 156 LYS A CA 1
ATOM 1212 C C . LYS A 1 156 ? -12.193 3.685 23.129 1.00 80.19 156 LYS A C 1
ATOM 1214 O O . LYS A 1 156 ? -11.771 3.537 24.280 1.00 80.19 156 LYS A O 1
ATOM 1219 N N . PRO A 1 157 ? -13.046 4.669 22.798 1.00 67.44 157 PRO A N 1
ATOM 1220 C CA . PRO A 1 157 ? -13.645 5.494 23.829 1.00 67.44 157 PRO A CA 1
ATOM 1221 C C . PRO A 1 157 ? -14.394 4.585 24.815 1.00 67.44 157 PRO A C 1
ATOM 1223 O O . PRO A 1 157 ? -14.997 3.592 24.385 1.00 67.44 157 PRO A O 1
ATOM 1226 N N . PRO A 1 158 ? -14.352 4.884 26.127 1.00 62.12 158 PRO A N 1
ATOM 1227 C CA . PRO A 1 158 ? -15.216 4.202 27.075 1.00 62.12 158 PRO A CA 1
ATOM 1228 C C . PRO A 1 158 ? -16.652 4.362 26.579 1.00 62.12 158 PRO A C 1
ATOM 1230 O O . PRO A 1 158 ? -17.081 5.473 26.257 1.00 62.12 158 PRO A O 1
ATOM 1233 N N . ALA A 1 159 ? -17.364 3.241 26.447 1.00 62.72 159 ALA A N 1
ATOM 1234 C CA . ALA A 1 159 ? -18.772 3.264 26.083 1.00 62.72 159 ALA A CA 1
ATOM 1235 C C . ALA A 1 159 ? -19.490 4.254 27.016 1.00 62.72 159 ALA A C 1
ATOM 1237 O O . ALA A 1 159 ? -19.207 4.232 28.219 1.00 62.72 159 ALA A O 1
ATOM 1238 N N . PRO A 1 160 ? -20.355 5.146 26.500 1.00 54.84 160 PRO A N 1
ATOM 1239 C CA . PRO A 1 160 ? -20.997 6.148 27.334 1.00 54.84 160 PRO A CA 1
ATOM 1240 C C . PRO A 1 160 ? -21.777 5.436 28.441 1.00 54.84 160 PRO A C 1
ATOM 1242 O O . PRO A 1 160 ? -22.768 4.752 28.182 1.00 54.84 160 PRO A O 1
ATOM 1245 N N . ALA A 1 161 ? -21.304 5.575 29.680 1.00 53.56 161 ALA A N 1
ATOM 1246 C CA . ALA A 1 161 ? -22.077 5.225 30.853 1.00 53.56 161 ALA A CA 1
ATOM 1247 C C . ALA A 1 161 ? -23.250 6.207 30.891 1.00 53.56 161 ALA A C 1
ATOM 1249 O O . ALA A 1 161 ? -23.078 7.385 31.198 1.00 53.56 161 ALA A O 1
ATOM 1250 N N . LEU A 1 162 ? -24.430 5.745 30.481 1.00 51.84 162 LEU A N 1
ATOM 1251 C CA . LEU A 1 162 ? -25.663 6.509 30.605 1.00 51.84 162 LEU A CA 1
ATOM 1252 C C . LEU A 1 162 ? -25.951 6.685 32.102 1.00 51.84 162 LEU A C 1
ATOM 1254 O O . LEU A 1 162 ? -26.507 5.795 32.742 1.00 51.84 162 LEU A O 1
ATOM 1258 N N . GLU A 1 163 ? -25.540 7.819 32.672 1.00 49.16 163 GLU A N 1
ATOM 1259 C CA . GLU A 1 163 ? -25.972 8.253 33.999 1.00 49.16 163 GLU A CA 1
ATOM 1260 C C . GLU A 1 163 ? -27.480 8.528 33.957 1.00 49.16 163 GLU A C 1
ATOM 1262 O O . GLU A 1 163 ? -27.936 9.595 33.543 1.00 49.16 163 GLU A O 1
ATOM 1267 N N . VAL A 1 164 ? -28.280 7.546 34.374 1.00 53.47 164 VAL A N 1
ATOM 1268 C CA . VAL A 1 164 ? -29.715 7.739 34.586 1.00 53.47 164 VAL A CA 1
ATOM 1269 C C . VAL A 1 164 ? -29.933 8.131 36.041 1.00 53.47 164 VAL A C 1
ATOM 1271 O O . VAL A 1 164 ? -29.772 7.337 36.963 1.00 53.47 164 VAL A O 1
ATOM 1274 N N . LYS A 1 165 ? -30.300 9.399 36.224 1.00 46.72 165 LYS A N 1
ATOM 1275 C CA . LYS A 1 165 ? -30.719 10.016 37.482 1.00 46.72 165 LYS A CA 1
ATOM 1276 C C . LYS A 1 165 ? -31.929 9.253 38.048 1.00 46.72 165 LYS A C 1
ATOM 1278 O O . LYS A 1 165 ? -33.029 9.365 37.510 1.00 46.72 165 LYS A O 1
ATOM 1283 N N . GLU A 1 166 ? -31.724 8.473 39.110 1.00 43.25 166 GLU A N 1
ATOM 1284 C CA . GLU A 1 166 ? -32.796 7.770 39.824 1.00 43.25 166 GLU A CA 1
ATOM 1285 C C . GLU A 1 166 ? -33.826 8.770 40.369 1.00 43.25 166 GLU A C 1
ATOM 1287 O O . GLU A 1 166 ? -33.525 9.607 41.222 1.00 43.25 166 GLU A O 1
ATOM 1292 N N . ILE A 1 167 ? -35.070 8.666 39.900 1.00 43.69 167 ILE A N 1
ATOM 1293 C CA . ILE A 1 167 ? -36.224 9.228 40.599 1.00 43.69 167 ILE A CA 1
ATOM 1294 C C . ILE A 1 167 ? -36.731 8.118 41.514 1.00 43.69 167 ILE A C 1
ATOM 1296 O O . ILE A 1 167 ? -37.292 7.123 41.058 1.00 43.69 167 ILE A O 1
ATOM 1300 N N . ALA A 1 168 ? -36.479 8.284 42.809 1.00 48.25 168 ALA A N 1
ATOM 1301 C CA . ALA A 1 168 ? -36.940 7.384 43.849 1.00 48.25 168 ALA A CA 1
ATOM 1302 C C . ALA A 1 168 ? -38.468 7.216 43.802 1.00 48.25 168 ALA A C 1
ATOM 1304 O O . ALA A 1 168 ? -39.216 8.188 43.904 1.00 48.25 168 ALA A O 1
ATOM 1305 N N . SER A 1 169 ? -38.935 5.971 43.738 1.00 40.25 169 SER A N 1
ATOM 1306 C CA . SER A 1 169 ? -40.250 5.598 44.252 1.00 40.25 169 SER A CA 1
ATOM 1307 C C . SER A 1 169 ? -40.134 4.226 44.897 1.00 40.25 169 SER A C 1
ATOM 1309 O O . SER A 1 169 ? -39.558 3.301 44.330 1.00 40.25 169 SER A O 1
ATOM 1311 N N . GLY A 1 170 ? -40.538 4.165 46.161 1.00 43.72 170 GLY A N 1
ATOM 1312 C CA . GLY A 1 170 ? -40.118 3.131 47.088 1.00 43.72 170 GLY A CA 1
ATOM 1313 C C . GLY A 1 170 ? -40.837 1.789 46.971 1.00 43.72 170 GLY A C 1
ATOM 1314 O O . GLY A 1 170 ? -41.730 1.588 46.157 1.00 43.72 170 GLY A O 1
ATOM 1315 N N . ILE A 1 171 ? -40.480 0.963 47.963 1.00 41.91 171 ILE A N 1
ATOM 1316 C CA . ILE A 1 171 ? -41.240 -0.148 48.551 1.00 41.91 171 ILE A CA 1
ATOM 1317 C C . ILE A 1 171 ? -40.794 -1.575 48.139 1.00 41.91 171 ILE A C 1
ATOM 1319 O O . ILE A 1 171 ? -41.235 -2.152 47.155 1.00 41.91 171 ILE A O 1
ATOM 1323 N N . HIS A 1 172 ? -39.976 -2.133 49.047 1.00 39.38 172 HIS A N 1
ATOM 1324 C CA . HIS A 1 172 ? -39.957 -3.486 49.644 1.00 39.38 172 HIS A CA 1
ATOM 1325 C C . HIS A 1 172 ? -38.635 -4.271 49.559 1.00 39.38 172 HIS A C 1
ATOM 1327 O O . HIS A 1 172 ? -38.081 -4.554 48.506 1.00 39.38 172 HIS A O 1
ATOM 1333 N N . LYS A 1 173 ? -38.162 -4.621 50.764 1.00 49.62 173 LYS A N 1
ATOM 1334 C CA . LYS A 1 173 ? -36.989 -5.429 51.108 1.00 49.62 173 LYS A CA 1
ATOM 1335 C C . LYS A 1 173 ? -37.298 -6.921 50.921 1.00 49.62 173 LYS A C 1
ATOM 1337 O O . LYS A 1 173 ? -38.390 -7.330 51.310 1.00 49.62 173 LYS A O 1
ATOM 1342 N N . ASN A 1 174 ? -36.330 -7.719 50.456 1.00 40.84 174 ASN A N 1
ATOM 1343 C CA . ASN A 1 174 ? -35.692 -8.814 51.219 1.00 40.84 174 ASN A CA 1
ATOM 1344 C C . ASN A 1 174 ? -34.807 -9.731 50.337 1.00 40.84 174 ASN A C 1
ATOM 1346 O O . ASN A 1 174 ? -35.218 -10.114 49.249 1.00 40.84 174 ASN A O 1
ATOM 1350 N N . ALA A 1 175 ? -33.674 -10.131 50.937 1.00 41.44 175 ALA A N 1
ATOM 1351 C CA . ALA A 1 175 ? -32.876 -11.360 50.764 1.00 41.44 175 ALA A CA 1
ATOM 1352 C C . ALA A 1 175 ? -31.918 -11.533 49.555 1.00 41.44 175 ALA A C 1
ATOM 1354 O O . ALA A 1 175 ? -32.331 -11.831 48.442 1.00 41.44 175 ALA A O 1
ATOM 1355 N N . ASP A 1 176 ? -30.620 -11.400 49.869 1.00 49.44 176 ASP A N 1
ATOM 1356 C CA . ASP A 1 176 ? -29.492 -12.311 49.579 1.00 49.44 176 ASP A CA 1
ATOM 1357 C C . ASP A 1 176 ? -29.406 -13.051 48.227 1.00 49.44 176 ASP A C 1
ATOM 1359 O O . ASP A 1 176 ? -29.906 -14.162 48.096 1.00 49.44 176 ASP A O 1
ATOM 1363 N N . GLU A 1 177 ? -28.644 -12.481 47.281 1.00 49.44 177 GLU A N 1
ATOM 1364 C CA . GLU A 1 177 ? -27.486 -13.095 46.582 1.00 49.44 177 GLU A CA 1
ATOM 1365 C C . GLU A 1 177 ? -26.913 -12.086 45.555 1.00 49.44 177 GLU A C 1
ATOM 1367 O O . GLU A 1 177 ? -27.699 -11.471 44.831 1.00 49.44 177 GLU A O 1
ATOM 1372 N N . PRO A 1 178 ? -25.585 -11.899 45.393 1.00 46.69 178 PRO A N 1
ATOM 1373 C CA . PRO A 1 178 ? -25.052 -11.092 44.300 1.00 46.69 178 PRO A CA 1
ATOM 1374 C C . PRO A 1 178 ? -24.871 -11.953 43.040 1.00 46.69 178 PRO A C 1
ATOM 1376 O O . PRO A 1 178 ? -23.761 -12.107 42.532 1.00 46.69 178 PRO A O 1
ATOM 1379 N N . SER A 1 179 ? -25.955 -12.520 42.505 1.00 52.53 179 SER A N 1
ATOM 1380 C CA . SER A 1 179 ? -25.944 -12.978 41.116 1.00 52.53 179 SER A CA 1
ATOM 1381 C C . SER A 1 179 ? -26.097 -11.744 40.226 1.00 52.53 179 SER A C 1
ATOM 1383 O O . SER A 1 179 ? -27.124 -11.065 40.215 1.00 52.53 179 SER A O 1
ATOM 1385 N N . CYS A 1 180 ? -25.023 -11.391 39.516 1.00 53.69 180 CYS A N 1
ATOM 1386 C CA . CYS A 1 180 ? -24.994 -10.292 38.553 1.00 53.69 180 CYS A CA 1
ATOM 1387 C C . CYS A 1 180 ? -25.858 -10.652 37.331 1.00 53.69 180 CYS A C 1
ATOM 1389 O O . CYS A 1 180 ? -25.366 -10.972 36.251 1.00 53.69 180 CYS A O 1
ATOM 1391 N N . HIS A 1 181 ? -27.176 -10.653 37.511 1.00 58.75 181 HIS A N 1
ATOM 1392 C CA . HIS A 1 181 ? -28.144 -10.738 36.434 1.00 58.75 181 HIS A CA 1
ATOM 1393 C C . HIS A 1 181 ? -28.388 -9.327 35.911 1.00 58.75 181 HIS A C 1
ATOM 1395 O O . HIS A 1 181 ? -29.315 -8.634 36.331 1.00 58.75 181 HIS A O 1
ATOM 1401 N N . ILE A 1 182 ? -27.531 -8.895 34.986 1.00 68.88 182 ILE A N 1
ATOM 1402 C CA . ILE A 1 182 ? -27.769 -7.694 34.187 1.00 68.88 182 ILE A CA 1
ATOM 1403 C C . ILE A 1 182 ? -29.026 -7.962 33.353 1.00 68.88 182 ILE A C 1
ATOM 1405 O O . ILE A 1 182 ? -28.985 -8.651 32.334 1.00 68.88 182 ILE A O 1
ATOM 1409 N N . LYS A 1 183 ? -30.174 -7.456 33.810 1.00 67.38 183 LYS A N 1
ATOM 1410 C CA . LYS A 1 183 ? -31.387 -7.407 32.995 1.00 67.38 183 LYS A CA 1
ATOM 1411 C C . LYS A 1 183 ? -31.202 -6.285 31.986 1.00 67.38 183 LYS A C 1
ATOM 1413 O O . LYS A 1 183 ? -31.059 -5.126 32.369 1.00 67.38 183 LYS A O 1
ATOM 1418 N N . LEU A 1 184 ? -31.192 -6.641 30.705 1.00 72.62 184 LEU A N 1
ATOM 1419 C CA . LEU A 1 184 ? -31.247 -5.651 29.639 1.00 72.62 184 LEU A CA 1
ATOM 1420 C C . LEU A 1 184 ? -32.525 -4.814 29.816 1.00 72.62 184 LEU A C 1
ATOM 1422 O O . LEU A 1 184 ? -33.577 -5.382 30.135 1.00 72.62 184 LEU A O 1
ATOM 1426 N N . PRO A 1 185 ? -32.466 -3.487 29.620 1.00 70.12 185 PRO A N 1
ATOM 1427 C CA . PRO A 1 185 ? -33.666 -2.674 29.529 1.00 70.12 185 PRO A CA 1
ATOM 1428 C C . PRO A 1 185 ? -34.592 -3.271 28.469 1.00 70.12 185 PRO A C 1
ATOM 1430 O O . PRO A 1 185 ? -34.153 -3.571 27.358 1.00 70.12 185 PRO A O 1
ATOM 1433 N N . ASN A 1 186 ? -35.866 -3.469 28.811 1.00 69.25 186 ASN A N 1
ATOM 1434 C CA . ASN A 1 186 ? -36.856 -3.895 27.830 1.00 69.25 186 ASN A CA 1
ATOM 1435 C C . ASN A 1 186 ? -36.976 -2.806 26.762 1.00 69.25 186 ASN A C 1
ATOM 1437 O O . ASN A 1 186 ? -37.518 -1.732 27.020 1.00 69.25 186 ASN A O 1
ATOM 1441 N N . LEU A 1 187 ? -36.453 -3.086 25.570 1.00 73.38 187 LEU A N 1
ATOM 1442 C CA . LEU A 1 187 ? -36.609 -2.222 24.413 1.00 73.38 187 LEU A CA 1
ATOM 1443 C C . LEU A 1 187 ? -38.041 -2.393 23.896 1.00 73.38 187 LEU A C 1
ATOM 1445 O O . LEU A 1 187 ? -38.363 -3.388 23.247 1.00 73.38 187 LEU A O 1
ATOM 1449 N N . SER A 1 188 ? -38.922 -1.444 24.208 1.00 70.12 188 SER A N 1
ATOM 1450 C CA . SER A 1 188 ? -40.245 -1.405 23.590 1.00 70.12 188 SER A CA 1
ATOM 1451 C C . SER A 1 188 ? -40.080 -0.955 22.143 1.00 70.12 188 SER A C 1
ATOM 1453 O O . SER A 1 188 ? -39.912 0.236 21.872 1.00 70.12 188 SER A O 1
ATOM 1455 N N . LEU A 1 189 ? -40.091 -1.911 21.216 1.00 79.44 189 LEU A N 1
ATOM 1456 C CA . LEU A 1 189 ? -40.149 -1.592 19.796 1.00 79.44 189 LEU A CA 1
ATOM 1457 C C . LEU A 1 189 ? -41.451 -0.831 19.516 1.00 79.44 189 LEU A C 1
ATOM 1459 O O . LEU A 1 189 ? -42.497 -1.225 20.042 1.00 79.44 189 LEU A O 1
ATOM 1463 N N . PRO A 1 190 ? -41.417 0.243 18.709 1.00 75.38 190 PRO A N 1
ATOM 1464 C CA . PRO A 1 190 ? -42.642 0.872 18.252 1.00 75.38 190 PRO A CA 1
ATOM 1465 C C . PRO A 1 190 ? -43.468 -0.183 17.507 1.00 75.38 190 PRO A C 1
ATOM 1467 O O . PRO A 1 190 ? -42.974 -0.853 16.600 1.00 75.38 190 PRO A O 1
ATOM 1470 N N . VAL A 1 191 ? -44.714 -0.375 17.934 1.00 74.62 191 VAL A N 1
ATOM 1471 C CA . VAL A 1 191 ? -45.633 -1.342 17.328 1.00 74.62 191 VAL A CA 1
ATOM 1472 C C . VAL A 1 191 ? -46.591 -0.569 16.439 1.00 74.62 191 VAL A C 1
ATOM 1474 O O . VAL A 1 191 ? -47.347 0.268 16.925 1.00 74.62 191 VAL A O 1
ATOM 1477 N N . PHE A 1 192 ? -46.562 -0.848 15.140 1.00 82.25 192 PHE A N 1
ATOM 1478 C CA . PHE A 1 192 ? -47.534 -0.301 14.203 1.00 82.25 192 PHE A CA 1
ATOM 1479 C C . PHE A 1 192 ? -48.773 -1.197 14.174 1.00 82.25 192 PHE A C 1
ATOM 1481 O O . PHE A 1 192 ? -48.690 -2.375 13.836 1.00 82.25 192 PHE A O 1
ATOM 1488 N N . ASN A 1 193 ? -49.927 -0.641 14.534 1.00 82.75 193 ASN A N 1
ATOM 1489 C CA . ASN A 1 193 ? -51.209 -1.353 14.581 1.00 82.75 193 ASN A CA 1
ATOM 1490 C C . ASN A 1 193 ? -51.927 -1.416 13.214 1.00 82.75 193 ASN A C 1
ATOM 1492 O O . ASN A 1 193 ? -53.022 -1.969 13.130 1.00 82.75 193 ASN A O 1
ATOM 1496 N N . GLY A 1 194 ? -51.327 -0.865 12.151 1.00 79.38 194 GLY A N 1
ATOM 1497 C CA . GLY A 1 194 ? -51.916 -0.825 10.810 1.00 79.38 194 GLY A CA 1
ATOM 1498 C C . GLY A 1 194 ? -52.839 0.368 10.551 1.00 79.38 194 GLY A C 1
ATOM 1499 O O . GLY A 1 194 ? -53.391 0.462 9.456 1.00 79.38 194 GLY A O 1
ATOM 1500 N N . ASN A 1 195 ? -53.015 1.282 11.513 1.00 85.88 195 ASN A N 1
ATOM 1501 C CA . ASN A 1 195 ? -53.794 2.499 11.310 1.00 85.88 195 ASN A CA 1
ATOM 1502 C C . ASN A 1 195 ? -53.004 3.520 10.474 1.00 85.88 195 ASN A C 1
ATOM 1504 O O . ASN A 1 195 ? -51.915 3.947 10.858 1.00 85.88 195 ASN A O 1
ATOM 1508 N N . TYR A 1 196 ? -53.564 3.949 9.343 1.00 83.75 196 TYR A N 1
ATOM 1509 C CA . TYR A 1 196 ? -52.910 4.901 8.442 1.00 83.75 196 TYR A CA 1
ATOM 1510 C C . TYR A 1 196 ? -52.664 6.275 9.079 1.00 83.75 196 TYR A C 1
ATOM 1512 O O . TYR A 1 196 ? -51.662 6.910 8.752 1.00 83.75 196 TYR A O 1
ATOM 1520 N N . ASP A 1 197 ? -53.505 6.705 10.022 1.00 85.31 197 ASP A N 1
ATOM 1521 C CA . ASP A 1 197 ? -53.333 7.990 10.713 1.00 85.31 197 ASP A CA 1
ATOM 1522 C C . ASP A 1 197 ? -52.086 8.007 11.621 1.00 85.31 197 ASP A C 1
ATOM 1524 O O . ASP A 1 197 ? -51.500 9.059 11.876 1.00 85.31 197 ASP A O 1
ATOM 1528 N N . GLU A 1 198 ? -51.627 6.833 12.066 1.00 82.81 198 GLU A N 1
ATOM 1529 C CA . GLU A 1 198 ? -50.448 6.660 12.926 1.00 82.81 198 GLU A CA 1
ATOM 1530 C C . GLU A 1 198 ? -49.179 6.311 12.130 1.00 82.81 198 GLU A C 1
ATOM 1532 O O . GLU A 1 198 ? -48.095 6.172 12.700 1.00 82.81 198 GLU A O 1
ATOM 1537 N N . TRP A 1 199 ? -49.281 6.197 10.801 1.00 85.25 199 TRP A N 1
ATOM 1538 C CA . TRP A 1 199 ? -48.164 5.800 9.944 1.00 85.25 199 TRP A CA 1
ATOM 1539 C C . TRP A 1 1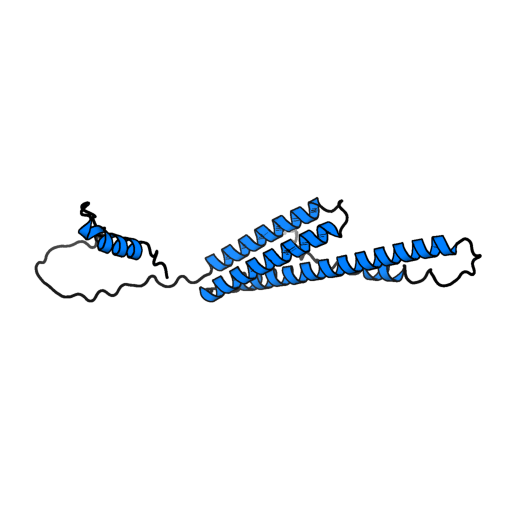99 ? -47.021 6.815 9.951 1.00 85.25 199 TRP A C 1
ATOM 1541 O O . TRP A 1 199 ? -45.860 6.432 10.059 1.00 85.25 199 TRP A O 1
ATOM 1551 N N . ILE A 1 200 ? -47.340 8.107 9.845 1.00 84.69 200 ILE A N 1
ATOM 1552 C CA . ILE A 1 200 ? -46.336 9.179 9.811 1.00 84.69 200 ILE A CA 1
ATOM 1553 C C . ILE A 1 200 ? -45.511 9.230 11.109 1.00 84.69 200 ILE A C 1
ATOM 1555 O O . ILE A 1 200 ? -44.290 9.096 11.018 1.00 84.69 200 ILE A O 1
ATOM 1559 N N . PRO A 1 201 ? -46.113 9.322 12.313 1.00 83.00 201 PRO A N 1
ATOM 1560 C CA . PRO A 1 201 ? -45.330 9.320 13.548 1.00 83.00 201 PRO A CA 1
ATOM 1561 C C . PRO A 1 201 ? -44.577 8.000 13.771 1.00 83.00 201 PRO A C 1
ATOM 1563 O O . PRO A 1 201 ? -43.443 8.022 14.246 1.00 83.00 201 PRO A O 1
ATOM 1566 N N . PHE A 1 202 ? -45.148 6.851 13.388 1.00 85.38 202 PHE A N 1
ATOM 1567 C CA . PHE A 1 202 ? -44.448 5.565 13.452 1.00 85.38 202 PHE A CA 1
ATOM 1568 C C . PHE A 1 202 ? -43.200 5.543 12.558 1.00 85.38 202 PHE A C 1
ATOM 1570 O O . PHE A 1 202 ? -42.124 5.141 13.002 1.00 85.38 202 PHE A O 1
ATOM 1577 N N . ARG A 1 203 ? -43.337 6.001 11.309 1.00 84.25 203 ARG A N 1
ATOM 1578 C CA . ARG A 1 203 ? -42.262 6.071 10.316 1.00 84.25 203 ARG A CA 1
ATOM 1579 C C . ARG A 1 203 ? -41.099 6.924 10.818 1.00 84.25 203 ARG A C 1
ATOM 1581 O O . ARG A 1 203 ? -39.953 6.494 10.716 1.00 84.25 203 ARG A O 1
ATOM 1588 N N . ASP A 1 204 ? -41.387 8.091 11.383 1.00 81.50 204 ASP A N 1
ATOM 1589 C CA . ASP A 1 204 ? -40.361 9.023 11.859 1.00 81.50 204 ASP A CA 1
ATOM 1590 C C . ASP A 1 204 ? -39.593 8.458 13.063 1.00 81.50 204 ASP A C 1
ATOM 1592 O O . ASP A 1 204 ? -38.362 8.509 13.098 1.00 81.50 204 ASP A O 1
ATOM 1596 N N . ILE A 1 205 ? -40.298 7.827 14.010 1.00 83.81 205 ILE A N 1
ATOM 1597 C CA . ILE A 1 205 ? -39.676 7.132 15.148 1.00 83.81 205 ILE A CA 1
ATOM 1598 C C . ILE A 1 205 ? -38.818 5.962 14.654 1.00 83.81 205 ILE A C 1
ATOM 1600 O O . ILE A 1 205 ? -37.697 5.768 15.121 1.00 83.81 205 ILE A O 1
ATOM 1604 N N . PHE A 1 206 ? -39.315 5.190 13.689 1.00 83.06 206 PHE A N 1
ATOM 1605 C CA . PHE A 1 206 ? -38.594 4.054 13.124 1.00 83.06 206 PHE A CA 1
ATOM 1606 C C . PHE A 1 206 ? -37.309 4.487 12.398 1.00 83.06 206 PHE A C 1
ATOM 1608 O O . PHE A 1 206 ? -36.254 3.892 12.613 1.00 83.06 206 PHE A O 1
ATOM 1615 N N . PHE A 1 207 ? -37.353 5.560 11.603 1.00 82.00 207 PHE A N 1
ATOM 1616 C CA . PHE A 1 207 ? -36.157 6.105 10.950 1.00 82.00 207 PHE A CA 1
ATOM 1617 C C . PHE A 1 207 ? -35.165 6.726 11.932 1.00 82.00 207 PHE A C 1
ATOM 1619 O O . PHE A 1 207 ? -33.957 6.571 11.741 1.00 82.00 207 PHE A O 1
ATOM 1626 N N . PHE A 1 208 ? -35.651 7.363 13.001 1.00 81.56 208 PHE A N 1
ATOM 1627 C CA . PHE A 1 208 ? -34.808 7.828 14.100 1.00 81.56 208 PHE A CA 1
ATOM 1628 C C . PHE A 1 208 ? -34.065 6.662 14.770 1.00 81.56 208 PHE A C 1
ATOM 1630 O O . PHE A 1 208 ? -32.852 6.736 14.954 1.00 81.56 208 PHE A O 1
ATOM 1637 N N . PHE A 1 209 ? -34.756 5.551 15.053 1.00 79.06 209 PHE A N 1
ATOM 1638 C CA . PHE A 1 209 ? -34.142 4.341 15.615 1.00 79.06 209 PHE A CA 1
ATOM 1639 C C . PHE A 1 209 ? -33.084 3.713 14.697 1.00 79.06 209 PHE A C 1
ATOM 1641 O O . PHE A 1 209 ? -32.106 3.155 15.190 1.00 79.06 209 PHE A O 1
ATOM 1648 N N . LEU A 1 210 ? -33.261 3.802 13.377 1.00 80.19 210 LEU A N 1
ATOM 1649 C CA . LEU A 1 210 ? -32.309 3.277 12.394 1.00 80.19 210 LEU A CA 1
ATOM 1650 C C . LEU A 1 210 ? -31.157 4.242 12.063 1.00 80.19 210 LEU A C 1
ATOM 1652 O O . LEU A 1 210 ? -30.262 3.866 11.310 1.00 80.19 210 LEU A O 1
ATOM 1656 N N . GLY A 1 211 ? -31.163 5.472 12.591 1.00 74.38 211 GLY A N 1
ATOM 1657 C CA . GLY A 1 211 ? -30.143 6.482 12.282 1.00 74.38 211 GLY A CA 1
ATOM 1658 C C . GLY A 1 211 ? -30.170 6.965 10.825 1.00 74.38 211 GLY A C 1
ATOM 1659 O O . GLY A 1 211 ? -29.181 7.497 10.330 1.00 74.38 211 GLY A O 1
ATOM 1660 N N . LEU A 1 212 ? -31.292 6.780 10.126 1.00 68.12 212 LEU A N 1
ATOM 1661 C CA . LEU A 1 212 ? -31.464 7.106 8.707 1.00 68.12 212 LEU A CA 1
ATOM 1662 C C . LEU A 1 212 ? -32.146 8.468 8.529 1.00 68.12 212 LEU A C 1
ATOM 1664 O O . LEU A 1 212 ? -33.110 8.600 7.773 1.00 68.12 212 LEU A O 1
ATOM 1668 N N . THR A 1 213 ? -31.689 9.493 9.248 1.00 63.03 213 THR A N 1
ATOM 1669 C CA . THR A 1 213 ? -32.210 10.847 9.036 1.00 63.03 213 THR A CA 1
ATOM 1670 C C . THR A 1 213 ? -31.655 11.384 7.720 1.00 63.03 213 THR A C 1
ATOM 1672 O O . THR A 1 213 ? -30.467 11.688 7.613 1.00 63.03 213 THR A O 1
ATOM 1675 N N . THR A 1 214 ? -32.509 11.481 6.706 1.00 58.06 214 THR A N 1
ATOM 1676 C CA . THR A 1 214 ? -32.217 12.212 5.471 1.00 58.06 214 THR A CA 1
ATOM 1677 C C . THR A 1 214 ? -32.120 13.702 5.798 1.00 58.06 214 THR A C 1
ATOM 1679 O O . THR A 1 214 ? -33.103 14.275 6.273 1.00 58.06 214 THR A O 1
ATOM 1682 N N . SER A 1 215 ? -30.937 14.292 5.597 1.00 45.53 215 SER A N 1
ATOM 1683 C CA . SER A 1 215 ? -30.732 15.748 5.618 1.00 45.53 215 SER A CA 1
ATOM 1684 C C . SER A 1 215 ? -31.465 16.445 4.477 1.00 45.53 215 SER A C 1
ATOM 1686 O O . SER A 1 215 ? -31.728 15.787 3.446 1.00 45.53 215 SER A O 1
#

Secondary structure (DSSP, 8-state):
------------------TTSSSSSHHHHHHHTTSSSS-----TTSHHHHHHHHHHHHHHHHHHHHHHHHHHHHHHHHHHHHHHHHHHHH-SSB-HHHHHHHHHHHHHHHHHHHHHHHHHHHHS-GGGHHHHHHHHHHHHHHHHHHHHHHHHTB-PPPP-----------------------PPP---PPPP-S-GGGHHHHHHHHHHHTT----

Mean predicted aligned error: 19.72 Å

Sequence (215 aa):
MSKAESEEEGFQGVGECSMNATLIDASQEAQLTTTTINETMIDGNEESQLTTTTMHATMIIKQQAQLVSKKAQRDAILRSIERIENFATQADGIMSEQAMSRIHRLEKCWEEFKMVANELRLLDDPCNADENDNILDEVDEHCLQIAVLIRAKTIKPPAPALEVKEIASGIHKNADEPSCHIKLPNLSLPVFNGNYDEWIPFRDIFFFFLGLTTS

Solvent-accessible surface area (backbone atoms only — not comparable to full-atom values): 13883 Å² total; per-residue (Å²): 135,84,91,77,89,88,80,91,85,83,92,76,85,82,79,82,82,72,89,71,77,80,75,68,62,70,68,54,63,68,60,66,74,74,72,79,84,84,82,80,93,79,69,92,79,47,64,71,55,50,54,52,50,51,53,50,52,53,50,51,55,52,52,51,52,49,50,54,53,46,53,54,50,45,52,55,42,50,55,51,49,51,56,50,40,54,46,46,72,70,53,74,65,36,48,57,71,58,39,52,55,49,46,55,51,47,53,50,43,51,55,55,40,53,53,46,52,55,52,44,62,74,72,48,64,75,89,47,48,68,62,54,51,50,53,49,54,54,51,51,54,50,52,52,52,43,46,49,48,31,58,73,37,33,50,74,75,78,74,82,78,79,83,74,83,82,77,88,74,88,90,85,89,85,83,92,75,93,71,87,74,82,74,75,80,83,78,81,69,90,78,83,88,79,54,74,91,54,43,62,66,50,50,54,54,52,33,59,75,68,70,60,74,80,128

Nearest PDB structures (foldseek):
  6r1j-assembly1_J-2  TM=5.739E-01  e=5.162E+00  Aeromonas hydrophila J-1
  2y3b-assembly1_A-2  TM=3.256E-01  e=6.874E+00  Cupriavidus metallidurans CH34

Radius of gyration: 34.86 Å; Cα contacts (8 Å, |Δi|>4): 73; chains: 1; bounding box: 96×51×100 Å

Foldseek 3Di:
DDDDDDDDDDDDDDDDPPPPPPPPPVVVVVVVVPPPDPDDDDDDPCPVVVVVVVVVVVVVVVLVVVLVVLVVQLVVLVVVLVVLLVCLVPDAAAEPVRLVVSLVVLVVSLVSNVVSLVVNCVSDDVVCVVVSVVVNVVSVVSSVVSNVSSVVRYDDPDDDPPPDDDDDDDDDDDDDDPPPPPDDPPPPQDDDPPDPVCCVVNVVVVCVVVVNDDD

pLDDT: mean 72.81, std 22.33, range [31.61, 98.12]